Protein AF-A0A2E6H098-F1 (afdb_monomer_lite)

Secondary structure (DSSP, 8-state):
-HHHHHHHHHHHHHHHSSSSHHHHHTHHHHHHHHH--HHHHHHHHHHHHHHHTT-S-TT-----TTHHHHHHHHHHHHHHH---HHHHHHHHHHHHHHHHHHHHHHHHHHHHHHHHHHHHHHHHHHHHHHHHHHH-----HHHHHHHHHHHHHHHHHHHHHHHHHHHHHHHHHHHHHHHHHHHGGG---HHHHHHHH-TTS----S-HHHHHHHHHHHHHHHHHHHH----HHHHHHHHHHHHHHHHHHHHHHHHHHHHHHHHHIIIIIIHHHHHHHHHHHHHHHHH-

Radius of gyration: 25.5 Å; chains: 1; bounding box: 64×42×77 Å

pLDDT: mean 87.77, std 14.07, range [40.25, 98.44]

Sequence (288 aa):
MKLIILFLIIVLGILFHRKFEELVYTSIAFYKSFGHSPKKGRELKLKLRDFFSGMGDSIFLPQYKFFNPLCLELRELQLKHGIGASRVLTSLRKWLAEDIQFEEKTQSILKNSLAQFAILSAFTWIFYLNAKYSLGVQSSWLQFSLLQIAGGISFLFLYRHQKRKYFSSLEELFERGFLFKTLKPVGISVGEVLSRSRADQILETKDKLISKLALELLKLSQRWTSSGAQVDLELDELLGEINFLREERRRKFELKLGGIRFIHMVVFYLLGYLLVTLSLIRQLALSY

Foldseek 3Di:
DVVLVVVVCVLVCVVVPPVVVVVVVCVVVVCVLVLQALVLLVQQLVCLVCCLVVNDDVPDRRDHDVLVVVSVVLSVLCVVQVDDSVVLSVLSNVVSVLVSVLVVLLVVLVVVLVVVLVVLVVVLVVVLVCLCVVVVQPDDPVSLVVLSVSLNVVLSVVSSVLVCVLPVLLVLLLQLLSLLLNCVVSPDDLVVSCVVSVLCPQRDDPDPVSNVLSVQSNVLSVCCVPPVDDCNVVSVVSSVVSSVSSVVSSVVSSVVSVVVSVVSCVRRRVVSSVVSVVSSVVSVVVVD

Structure (mmCIF, N/CA/C/O backbone):
data_AF-A0A2E6H098-F1
#
_entry.id   AF-A0A2E6H098-F1
#
loop_
_atom_site.group_PDB
_atom_site.id
_atom_site.type_symbol
_atom_site.label_atom_id
_atom_site.label_alt_id
_atom_site.label_comp_id
_atom_site.label_asym_id
_atom_site.label_entity_id
_atom_site.label_seq_id
_atom_site.pdbx_PDB_ins_code
_atom_site.Cartn_x
_atom_site.Cartn_y
_atom_site.Cartn_z
_atom_site.occupancy
_atom_site.B_iso_or_equiv
_atom_site.auth_seq_id
_atom_site.auth_comp_id
_atom_site.auth_asym_id
_atom_site.auth_atom_id
_atom_site.pdbx_PDB_model_num
ATOM 1 N N . MET A 1 1 ? 16.901 -12.525 -33.424 1.00 48.06 1 MET A N 1
ATOM 2 C CA . MET A 1 1 ? 15.418 -12.551 -33.379 1.00 48.06 1 MET A CA 1
ATOM 3 C C . MET A 1 1 ? 14.869 -13.743 -32.589 1.00 48.06 1 MET A C 1
ATOM 5 O O . MET A 1 1 ? 14.197 -13.502 -31.598 1.00 48.06 1 MET A O 1
ATOM 9 N N . LYS A 1 2 ? 15.206 -15.003 -32.930 1.00 57.62 2 LYS A N 1
ATOM 10 C CA . LYS A 1 2 ? 14.710 -16.208 -32.219 1.00 57.62 2 LYS A CA 1
ATOM 11 C C . LYS A 1 2 ? 14.981 -16.212 -30.705 1.00 57.62 2 LYS A C 1
ATOM 13 O O . LYS A 1 2 ? 14.093 -16.563 -29.946 1.00 57.62 2 LYS A O 1
ATOM 18 N N . LEU A 1 3 ? 16.153 -15.748 -30.264 1.00 54.53 3 LEU A N 1
ATOM 19 C CA . LEU A 1 3 ? 16.519 -15.714 -28.838 1.00 54.53 3 LEU A CA 1
ATOM 20 C C . LEU A 1 3 ? 15.725 -14.676 -28.026 1.00 54.53 3 LEU A C 1
ATOM 22 O O . LEU A 1 3 ? 15.353 -14.941 -26.892 1.00 54.53 3 LEU A O 1
ATOM 26 N N . ILE A 1 4 ? 15.425 -13.517 -28.623 1.00 51.03 4 ILE A N 1
ATOM 27 C CA . ILE A 1 4 ? 14.608 -12.468 -27.991 1.00 51.03 4 ILE A CA 1
ATOM 28 C C . ILE A 1 4 ? 13.160 -12.929 -27.910 1.00 51.03 4 ILE A C 1
ATOM 30 O O . ILE A 1 4 ? 12.542 -12.762 -26.873 1.00 51.03 4 ILE A O 1
ATOM 34 N N . ILE A 1 5 ? 12.642 -13.550 -28.973 1.00 57.50 5 ILE A N 1
ATOM 35 C CA . ILE A 1 5 ? 11.299 -14.136 -28.981 1.00 57.50 5 ILE A CA 1
ATOM 36 C C . ILE A 1 5 ? 11.208 -15.249 -27.935 1.00 57.50 5 ILE A C 1
ATOM 38 O O . ILE A 1 5 ? 10.260 -15.261 -27.167 1.00 57.50 5 ILE A O 1
ATOM 42 N N . LEU A 1 6 ? 12.212 -16.123 -27.833 1.00 60.75 6 LEU A N 1
ATOM 43 C CA . LEU A 1 6 ? 12.264 -17.166 -26.809 1.00 60.75 6 LEU A CA 1
ATOM 44 C C . LEU A 1 6 ? 12.323 -16.569 -25.395 1.00 60.75 6 LEU A C 1
ATOM 46 O O . LEU A 1 6 ? 11.583 -17.006 -24.526 1.00 60.75 6 LEU A O 1
ATOM 50 N N . PHE A 1 7 ? 13.141 -15.538 -25.169 1.00 64.75 7 PHE A N 1
ATOM 51 C CA . PHE A 1 7 ? 13.198 -14.835 -23.887 1.00 64.75 7 PHE A CA 1
ATOM 52 C C . PHE A 1 7 ? 11.869 -14.148 -23.559 1.00 64.75 7 PHE A C 1
ATOM 54 O O . PHE A 1 7 ? 11.385 -14.266 -22.439 1.00 64.75 7 PHE A O 1
ATOM 61 N N . LEU A 1 8 ? 11.235 -13.498 -24.540 1.00 59.03 8 LEU A N 1
ATOM 62 C CA . LEU A 1 8 ? 9.909 -12.906 -24.386 1.00 59.03 8 LEU A CA 1
ATOM 63 C C . LEU A 1 8 ? 8.872 -13.984 -24.079 1.00 59.03 8 LEU A C 1
ATOM 65 O O . LEU A 1 8 ? 8.056 -13.770 -23.204 1.00 59.03 8 LEU A O 1
ATOM 69 N N . ILE A 1 9 ? 8.921 -15.142 -24.740 1.00 67.94 9 ILE A N 1
ATOM 70 C CA . ILE A 1 9 ? 8.025 -16.282 -24.502 1.00 67.94 9 ILE A CA 1
ATOM 71 C C . ILE A 1 9 ? 8.280 -16.909 -23.132 1.00 67.94 9 ILE A C 1
ATOM 73 O O . ILE A 1 9 ? 7.332 -17.348 -22.502 1.00 67.94 9 ILE A O 1
ATOM 77 N N . ILE A 1 10 ? 9.516 -16.932 -22.633 1.00 67.56 10 ILE A N 1
ATOM 78 C CA . ILE A 1 10 ? 9.829 -17.422 -21.284 1.00 67.56 10 ILE A CA 1
ATOM 79 C C . ILE A 1 10 ? 9.340 -16.418 -20.238 1.00 67.56 10 ILE A C 1
ATOM 81 O O . ILE A 1 10 ? 8.677 -16.807 -19.284 1.00 67.56 10 ILE A O 1
ATOM 85 N N . VAL A 1 11 ? 9.601 -15.122 -20.425 1.00 63.16 11 VAL A N 1
ATOM 86 C CA . VAL A 1 11 ? 9.130 -14.061 -19.522 1.00 63.16 11 VAL A CA 1
ATOM 87 C C . VAL A 1 11 ? 7.606 -13.980 -19.538 1.00 63.16 11 VAL A C 1
ATOM 89 O O . VAL A 1 11 ? 6.988 -13.956 -18.478 1.00 63.16 11 VAL A O 1
ATOM 92 N N . LEU A 1 12 ? 6.988 -14.006 -20.720 1.00 58.91 12 LEU A N 1
ATOM 93 C CA . LEU A 1 12 ? 5.541 -14.085 -20.885 1.00 58.91 12 LEU A CA 1
ATOM 94 C C . LEU A 1 12 ? 5.025 -15.405 -20.321 1.00 58.91 12 LEU A C 1
ATOM 96 O O . LEU A 1 12 ? 4.102 -15.374 -19.539 1.00 58.91 12 LEU A O 1
ATOM 100 N N . GLY A 1 13 ? 5.641 -16.548 -20.590 1.00 66.00 13 GLY A N 1
ATOM 101 C CA . GLY A 1 13 ? 5.238 -17.847 -20.044 1.00 66.00 13 GLY A CA 1
ATOM 102 C C . GLY A 1 13 ? 5.257 -17.874 -18.515 1.00 66.00 13 GLY A C 1
ATOM 103 O O . GLY A 1 13 ? 4.307 -18.344 -17.900 1.00 66.00 13 GLY A O 1
ATOM 104 N N . ILE A 1 14 ? 6.273 -17.277 -17.886 1.00 62.69 14 ILE A N 1
ATOM 105 C CA . ILE A 1 14 ? 6.360 -17.104 -16.428 1.00 62.69 14 ILE A CA 1
ATOM 106 C C . ILE A 1 14 ? 5.290 -16.122 -15.917 1.00 62.69 14 ILE A C 1
ATOM 108 O O . ILE A 1 14 ? 4.726 -16.337 -14.844 1.00 62.69 14 ILE A O 1
ATOM 112 N N . LEU A 1 15 ? 4.979 -15.066 -16.676 1.00 52.69 15 LEU A N 1
ATOM 113 C CA . LEU A 1 15 ? 3.914 -14.106 -16.354 1.00 52.69 15 LEU A CA 1
ATOM 114 C C . LEU A 1 15 ? 2.498 -14.672 -16.591 1.00 52.69 15 LEU A C 1
ATOM 116 O O . LEU A 1 15 ? 1.574 -14.288 -15.878 1.00 52.69 15 LEU A O 1
ATOM 120 N N . PHE A 1 16 ? 2.332 -15.585 -17.552 1.00 58.34 16 PHE A N 1
ATOM 121 C CA . PHE A 1 16 ? 1.065 -16.145 -18.035 1.00 58.34 16 PHE A CA 1
ATOM 122 C C . PHE A 1 16 ? 0.748 -17.537 -17.462 1.00 58.34 16 PHE A C 1
ATOM 124 O O . PHE A 1 16 ? -0.366 -18.029 -17.633 1.00 58.34 16 PHE A O 1
ATOM 131 N N . HIS A 1 17 ? 1.665 -18.178 -16.730 1.00 64.12 17 HIS A N 1
ATOM 132 C CA . HIS A 1 17 ? 1.420 -19.477 -16.102 1.00 64.12 17 HIS A CA 1
ATOM 133 C C . HIS A 1 17 ? 0.317 -19.381 -15.033 1.00 64.12 17 HIS A C 1
ATOM 135 O O . HIS A 1 17 ? 0.584 -18.942 -13.917 1.00 64.12 17 HIS A O 1
ATOM 141 N N . ARG A 1 18 ? -0.899 -19.851 -15.373 1.00 50.72 18 ARG A N 1
ATOM 142 C CA . ARG A 1 18 ? -2.103 -20.204 -14.563 1.00 50.72 18 ARG A CA 1
ATOM 143 C C . ARG A 1 18 ? -2.640 -19.176 -13.539 1.00 50.72 18 ARG A C 1
ATOM 145 O O . ARG A 1 18 ? -3.810 -19.221 -13.200 1.00 50.72 18 ARG A O 1
ATOM 152 N N . LYS A 1 19 ? -1.838 -18.208 -13.093 1.00 55.94 19 LYS A N 1
ATOM 153 C CA . LYS A 1 19 ? -2.202 -17.084 -12.217 1.00 55.94 19 LYS A CA 1
ATOM 154 C C . LYS A 1 19 ? -2.658 -15.845 -12.984 1.00 55.94 19 LYS A C 1
ATOM 156 O O . LYS A 1 19 ? -3.146 -14.910 -12.361 1.00 55.94 19 LYS A O 1
ATOM 161 N N . PHE A 1 20 ? -2.478 -15.808 -14.306 1.00 50.94 20 PHE A N 1
ATOM 162 C CA . PHE A 1 20 ? -2.843 -14.652 -15.127 1.00 50.94 20 PHE A CA 1
ATOM 163 C C . PHE A 1 20 ? -4.347 -14.595 -15.438 1.00 50.94 20 PHE A C 1
ATOM 165 O O . PHE A 1 20 ? -4.910 -13.507 -15.496 1.00 50.94 20 PHE A O 1
ATOM 172 N N . GLU A 1 21 ? -5.030 -15.740 -15.540 1.00 49.81 21 GLU A N 1
ATOM 173 C CA . GLU A 1 21 ? -6.491 -15.796 -15.733 1.00 49.81 21 GLU A CA 1
ATOM 174 C C . GLU A 1 21 ? -7.263 -15.297 -14.498 1.00 49.81 21 GLU A C 1
ATOM 176 O O . GLU A 1 21 ? -8.173 -14.480 -14.634 1.00 49.81 21 GLU A O 1
ATOM 181 N N . GLU A 1 22 ? -6.816 -15.636 -13.279 1.00 56.72 22 GLU A N 1
ATOM 182 C CA . GLU A 1 22 ? -7.289 -14.978 -12.044 1.00 56.72 22 GLU A CA 1
ATOM 183 C C . GLU A 1 22 ? -6.979 -13.465 -12.037 1.00 56.72 22 GLU A C 1
ATOM 185 O O . GLU A 1 22 ? -7.656 -12.673 -11.369 1.00 56.72 22 GLU A O 1
ATOM 190 N N . LEU A 1 23 ? -5.965 -13.042 -12.802 1.00 46.03 23 LEU A N 1
ATOM 191 C CA . LEU A 1 23 ? -5.475 -11.668 -12.858 1.00 46.03 23 LEU A CA 1
ATOM 192 C C . LEU A 1 23 ? -6.282 -10.749 -13.783 1.00 46.03 23 LEU A C 1
ATOM 194 O O . LEU A 1 23 ? -6.478 -9.571 -13.477 1.00 46.03 23 LEU A O 1
ATOM 198 N N . VAL A 1 24 ? -6.771 -11.286 -14.903 1.00 46.19 24 VAL A N 1
ATOM 199 C CA . VAL A 1 24 ? -7.643 -10.564 -15.843 1.00 46.19 24 VAL A CA 1
ATOM 200 C C . VAL A 1 24 ? -9.012 -10.308 -15.206 1.00 46.19 24 VAL A C 1
ATOM 202 O O . VAL A 1 24 ? -9.528 -9.196 -15.318 1.00 46.19 24 VAL A O 1
ATOM 205 N N . TYR A 1 25 ? -9.541 -11.246 -14.412 1.00 49.53 25 TYR A N 1
ATOM 206 C CA . TYR A 1 25 ? -10.729 -11.005 -13.576 1.00 49.53 25 TYR A CA 1
ATOM 207 C C . TYR A 1 25 ? -10.467 -9.985 -12.448 1.00 49.53 25 TYR A C 1
ATOM 209 O O . TYR A 1 25 ? -11.359 -9.237 -12.047 1.00 49.53 25 TYR A O 1
ATOM 217 N N . THR A 1 26 ? -9.215 -9.852 -11.989 1.00 50.22 26 THR A N 1
ATOM 218 C CA . THR A 1 26 ? -8.789 -8.761 -11.096 1.00 50.22 26 THR A CA 1
ATOM 219 C C . THR A 1 26 ? -8.417 -7.467 -11.827 1.00 50.22 26 THR A C 1
ATOM 221 O O . THR A 1 26 ? -7.957 -6.543 -11.171 1.00 50.22 26 THR A O 1
ATOM 224 N N . SER A 1 27 ? -8.675 -7.288 -13.126 1.00 40.25 27 SER A N 1
ATOM 225 C CA . SER A 1 27 ? -8.493 -5.988 -13.808 1.00 40.25 27 SER A CA 1
ATOM 226 C C . SER A 1 27 ? -9.449 -4.884 -13.290 1.00 40.25 27 SER A C 1
ATOM 228 O O . SER A 1 27 ? -9.102 -3.703 -13.231 1.00 40.25 27 SER A O 1
ATOM 230 N N . ILE A 1 28 ? -10.614 -5.254 -12.753 1.00 43.59 28 ILE A N 1
ATOM 231 C CA . ILE A 1 28 ? -11.474 -4.330 -11.986 1.00 43.59 28 ILE A CA 1
ATOM 232 C C . ILE A 1 28 ? -10.824 -4.003 -10.623 1.00 43.59 28 ILE A C 1
ATOM 234 O O . ILE A 1 28 ? -10.844 -2.861 -10.152 1.00 43.59 28 ILE A O 1
ATOM 238 N N . ALA A 1 29 ? -10.138 -4.977 -10.015 1.00 44.50 29 ALA A N 1
ATOM 239 C CA . ALA A 1 29 ? -9.302 -4.760 -8.834 1.00 44.50 29 ALA A CA 1
ATOM 240 C C . ALA A 1 29 ? -7.981 -4.018 -9.151 1.00 44.50 29 ALA A C 1
ATOM 242 O O . ALA A 1 29 ? -7.430 -3.363 -8.272 1.0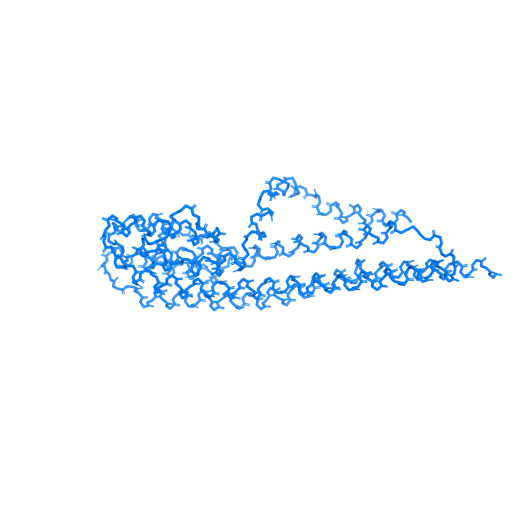0 44.50 29 ALA A O 1
ATOM 243 N N . PHE A 1 30 ? -7.493 -4.052 -10.395 1.00 42.03 30 PHE A N 1
ATOM 244 C CA . PHE A 1 30 ? -6.302 -3.359 -10.900 1.00 42.03 30 PHE A CA 1
ATOM 245 C C . PHE A 1 30 ? -6.519 -1.847 -10.864 1.00 42.03 30 PHE A C 1
ATOM 247 O O . PHE A 1 30 ? -5.618 -1.120 -10.429 1.00 42.03 30 PHE A O 1
ATOM 254 N N . TYR A 1 31 ? -7.728 -1.396 -11.227 1.00 46.75 31 TYR A N 1
ATOM 255 C CA . TYR A 1 31 ? -8.177 -0.013 -11.058 1.00 46.75 31 TYR A CA 1
ATOM 256 C C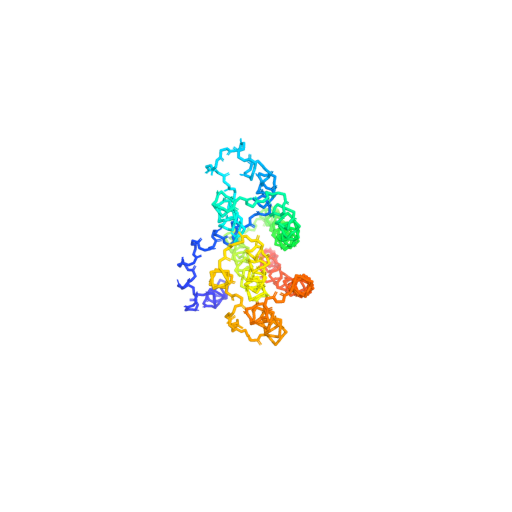 . TYR A 1 31 ? -8.455 0.33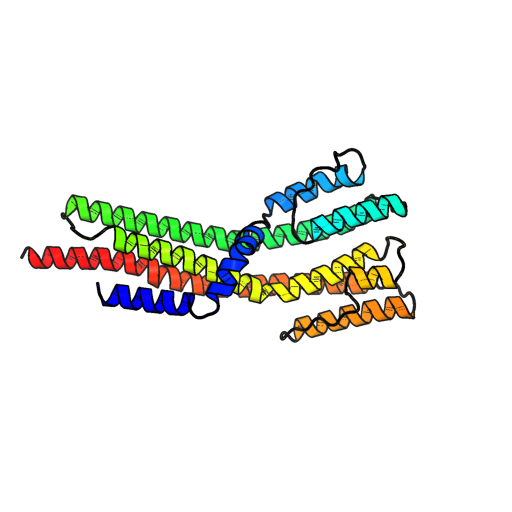9 -9.591 1.00 46.75 31 TYR A C 1
ATOM 258 O O . TYR A 1 31 ? -8.017 1.398 -9.147 1.00 46.75 31 TYR A O 1
ATOM 266 N N . LYS A 1 32 ? -9.082 -0.540 -8.789 1.00 48.84 32 LYS A N 1
ATOM 267 C CA . LYS A 1 32 ? -9.261 -0.297 -7.336 1.00 48.84 32 LYS A CA 1
ATOM 268 C C . LYS A 1 32 ? -7.929 -0.201 -6.572 1.00 48.84 32 LYS A C 1
ATOM 270 O O . LYS A 1 32 ? -7.784 0.671 -5.723 1.00 48.84 32 LYS A O 1
ATOM 275 N N . SER A 1 33 ? -6.931 -1.011 -6.932 1.00 46.41 33 SER A N 1
ATOM 276 C CA . SER A 1 33 ? -5.575 -1.029 -6.354 1.00 46.41 33 SER A CA 1
ATOM 277 C C . SER A 1 33 ? -4.789 0.258 -6.623 1.00 46.41 33 SER A C 1
ATOM 279 O O . SER A 1 33 ? -4.006 0.675 -5.770 1.00 46.41 33 SER A O 1
ATOM 281 N N . PHE A 1 34 ? -4.993 0.889 -7.784 1.00 50.34 34 PHE A N 1
ATOM 282 C CA . PHE A 1 34 ? -4.480 2.236 -8.078 1.00 50.34 34 PHE A CA 1
ATOM 283 C C . PHE A 1 34 ? -5.435 3.345 -7.605 1.00 50.34 34 PHE A C 1
ATOM 285 O O . PHE A 1 34 ? -5.055 4.511 -7.526 1.00 50.34 34 PHE A O 1
ATOM 292 N N . GLY A 1 35 ? -6.672 2.983 -7.261 1.00 51.53 35 GLY A N 1
ATOM 293 C CA . GLY A 1 35 ? -7.753 3.886 -6.884 1.00 51.53 35 GLY A CA 1
ATOM 294 C C . GLY A 1 35 ? -7.625 4.485 -5.485 1.00 51.53 35 GLY A C 1
ATOM 295 O O . GLY A 1 35 ? -8.286 5.490 -5.208 1.00 51.53 35 GLY A O 1
ATOM 296 N N . HIS A 1 36 ? -6.761 3.935 -4.625 1.00 67.94 36 HIS A N 1
ATOM 297 C CA . HIS A 1 36 ? -6.397 4.539 -3.341 1.00 67.94 36 HIS A CA 1
ATOM 298 C C . HIS A 1 36 ? -5.380 5.658 -3.561 1.00 67.94 36 HIS A C 1
ATOM 300 O O . HIS A 1 36 ? -4.192 5.529 -3.284 1.00 67.94 36 HIS A O 1
ATOM 306 N N . SER A 1 37 ? -5.857 6.764 -4.124 1.00 83.69 37 SER A N 1
ATOM 307 C CA . SER A 1 37 ? -5.056 7.969 -4.280 1.00 83.69 37 SER A CA 1
ATOM 308 C C . SER A 1 37 ? -5.005 8.727 -2.950 1.00 83.69 37 SER A C 1
ATOM 310 O O . SER A 1 37 ? -6.069 9.054 -2.417 1.00 83.69 37 SER A O 1
ATOM 312 N N . PRO A 1 38 ? -3.816 9.093 -2.439 1.00 88.94 38 PRO A N 1
ATOM 313 C CA . PRO A 1 38 ? -3.667 10.017 -1.322 1.00 88.94 38 PRO A CA 1
ATOM 314 C C . PRO A 1 38 ? -4.441 11.316 -1.525 1.00 88.94 38 PRO A C 1
ATOM 316 O O . PRO A 1 38 ? -4.931 11.894 -0.562 1.00 88.94 38 PRO A O 1
ATOM 319 N N . LYS A 1 39 ? -4.635 11.736 -2.785 1.00 90.25 39 LYS A N 1
ATOM 320 C CA . LYS A 1 39 ? -5.491 12.874 -3.130 1.00 90.25 39 LYS A CA 1
ATOM 321 C C . LYS A 1 39 ? -6.920 12.679 -2.611 1.00 90.25 39 LYS A C 1
ATOM 323 O O . LYS A 1 39 ? -7.424 13.558 -1.925 1.00 90.25 39 LYS A O 1
ATOM 328 N N . LYS A 1 40 ? -7.527 11.506 -2.839 1.00 91.06 40 LYS A N 1
ATOM 329 C CA . LYS A 1 40 ? -8.866 11.174 -2.319 1.00 91.06 40 LYS A CA 1
ATOM 330 C C . LYS A 1 40 ? -8.888 11.122 -0.792 1.00 91.06 40 LYS A C 1
ATOM 332 O O . LYS A 1 40 ? -9.862 11.551 -0.192 1.00 91.06 40 LYS A O 1
ATOM 337 N N . GLY A 1 41 ? -7.815 10.642 -0.159 1.00 92.62 41 GLY A N 1
ATOM 338 C CA . GLY A 1 41 ? -7.682 10.666 1.302 1.00 92.62 41 GLY A CA 1
ATOM 339 C C . GLY A 1 41 ? -7.633 12.092 1.863 1.00 92.62 41 GLY A C 1
ATOM 340 O O . GLY A 1 41 ? -8.327 12.402 2.829 1.00 92.62 41 GLY A O 1
ATOM 341 N N . ARG A 1 42 ? -6.872 12.995 1.228 1.00 93.44 42 ARG A N 1
ATOM 342 C CA . ARG A 1 42 ? -6.828 14.424 1.586 1.00 93.44 42 ARG A CA 1
ATOM 343 C C . ARG A 1 42 ? -8.189 15.095 1.389 1.00 93.44 42 ARG A C 1
ATOM 345 O O . ARG A 1 42 ? -8.645 15.798 2.285 1.00 93.44 42 ARG A O 1
ATOM 352 N N . GLU A 1 43 ? -8.848 14.843 0.258 1.00 92.94 43 GLU A N 1
ATOM 353 C CA . GLU A 1 43 ? -10.204 15.335 -0.017 1.00 92.94 43 GLU A CA 1
ATOM 354 C C . GLU A 1 43 ? -11.207 14.826 1.027 1.00 92.94 43 GLU A C 1
ATOM 356 O O . GLU A 1 43 ? -11.991 15.615 1.552 1.00 92.94 43 GLU A O 1
ATOM 361 N N . LEU A 1 44 ? -11.143 13.535 1.382 1.00 92.75 44 LEU A N 1
ATOM 362 C CA . LEU A 1 44 ? -11.958 12.952 2.446 1.00 92.75 44 LEU A CA 1
ATOM 363 C C . LEU A 1 44 ? -11.711 13.695 3.761 1.00 92.75 44 LEU A C 1
ATOM 365 O O . LEU A 1 44 ? -12.656 14.212 4.348 1.00 92.75 44 LEU A O 1
ATOM 369 N N . LYS A 1 45 ? -10.445 13.831 4.179 1.00 93.56 45 LYS A N 1
ATOM 370 C CA . LYS A 1 45 ? -10.051 14.516 5.421 1.00 93.56 45 LYS A CA 1
ATOM 371 C C . LYS A 1 45 ? -10.601 15.945 5.510 1.00 93.56 45 LYS A C 1
ATOM 373 O O . LYS A 1 45 ? -11.032 16.346 6.592 1.00 93.56 45 LYS A O 1
ATOM 378 N N . LEU A 1 46 ? -10.584 16.696 4.406 1.00 92.00 46 LEU A N 1
ATOM 379 C CA . LEU A 1 46 ? -11.134 18.055 4.336 1.00 92.00 46 LEU A CA 1
ATOM 380 C C . LEU A 1 46 ? -12.658 18.051 4.500 1.00 92.00 46 LEU A C 1
ATOM 382 O O . LEU A 1 46 ? -13.184 18.793 5.327 1.00 92.00 46 LEU A O 1
ATOM 386 N N . LYS A 1 47 ? -13.349 17.158 3.784 1.00 92.19 47 LYS A N 1
ATOM 387 C CA . LYS A 1 47 ? -14.814 17.049 3.815 1.00 92.19 47 LYS A CA 1
ATOM 388 C C . LYS A 1 47 ? -15.374 16.432 5.098 1.00 92.19 47 LYS A C 1
ATOM 390 O O . LYS A 1 47 ? -16.560 16.596 5.363 1.00 92.19 47 LYS A O 1
ATOM 395 N N . LEU A 1 48 ? -14.558 15.756 5.919 1.00 91.75 48 LEU A N 1
ATOM 396 C CA . LEU A 1 48 ? -15.024 15.120 7.161 1.00 91.75 48 LEU A CA 1
ATOM 397 C C . LEU A 1 48 ? -15.761 16.099 8.081 1.00 91.75 48 LEU A C 1
ATOM 399 O O . LEU A 1 48 ? -16.784 15.736 8.649 1.00 91.75 48 LEU A O 1
ATOM 403 N N . ARG A 1 49 ? -15.265 17.336 8.239 1.00 89.50 49 ARG A N 1
ATOM 404 C CA . ARG A 1 49 ? -15.914 18.308 9.137 1.00 89.50 49 ARG A CA 1
ATOM 405 C C . ARG A 1 49 ? -17.346 18.588 8.696 1.00 89.50 49 ARG A C 1
ATOM 407 O O . ARG A 1 49 ? -18.256 18.488 9.508 1.00 89.50 49 ARG A O 1
ATOM 414 N N . ASP A 1 50 ? -17.500 18.915 7.421 1.00 89.69 50 ASP A N 1
ATOM 415 C CA . ASP A 1 50 ? -18.763 19.365 6.844 1.00 89.69 50 ASP A CA 1
ATOM 416 C C . ASP A 1 50 ? -19.749 18.191 6.718 1.00 89.69 50 ASP A C 1
ATOM 418 O O . ASP A 1 50 ? -20.958 18.346 6.881 1.00 89.69 50 ASP A O 1
ATOM 422 N N . PHE A 1 51 ? -19.218 16.981 6.511 1.00 90.62 51 PHE A N 1
ATOM 423 C CA . PHE A 1 51 ? -19.989 15.742 6.493 1.00 90.62 51 PHE A CA 1
ATOM 424 C C . PHE A 1 51 ? -20.611 15.408 7.859 1.00 90.62 51 PHE A C 1
ATOM 426 O O . PHE A 1 51 ? -21.780 15.031 7.914 1.00 90.62 51 PHE A O 1
ATOM 433 N N . PHE A 1 52 ? -19.857 15.563 8.953 1.00 88.81 52 PHE A N 1
ATOM 434 C CA . PHE A 1 52 ? -20.330 15.279 10.316 1.00 88.81 52 PHE A CA 1
ATOM 435 C C . PHE A 1 52 ? -21.105 16.448 10.961 1.00 88.81 52 PHE A C 1
ATOM 437 O O . PHE A 1 52 ? -21.813 16.231 11.944 1.00 88.81 52 PHE A O 1
ATOM 444 N N . SER A 1 53 ? -21.000 17.673 10.429 1.00 86.00 53 SER A N 1
ATOM 445 C CA . SER A 1 53 ? -21.766 18.841 10.900 1.00 86.00 53 SER A CA 1
ATOM 446 C C . SER A 1 53 ? -23.159 18.966 10.274 1.00 86.00 53 SER A C 1
ATOM 448 O O . SER A 1 53 ? -23.914 19.853 10.659 1.00 86.00 53 SER A O 1
ATOM 450 N N . GLY A 1 54 ? -23.498 18.119 9.297 1.00 78.00 54 GLY A N 1
ATOM 451 C CA . GLY A 1 54 ? -24.782 18.178 8.592 1.00 78.00 54 GLY A CA 1
ATOM 452 C C . GLY A 1 54 ? -24.918 19.339 7.599 1.00 78.00 54 GLY A C 1
ATOM 453 O O . GLY A 1 54 ? -25.965 19.458 6.977 1.00 78.00 54 GLY A O 1
ATOM 454 N N . MET A 1 55 ? -23.876 20.161 7.412 1.00 68.12 55 MET A N 1
ATOM 455 C CA . MET A 1 55 ? -23.883 21.288 6.463 1.00 68.12 55 MET A CA 1
ATOM 456 C C . MET A 1 55 ? -23.508 20.894 5.025 1.00 68.12 55 MET A C 1
ATOM 458 O O . MET A 1 55 ? -23.644 21.708 4.118 1.00 68.12 55 MET A O 1
ATOM 462 N N . GLY A 1 56 ? -22.995 19.681 4.805 1.00 61.59 56 GLY A N 1
ATOM 463 C CA . GLY A 1 56 ? -22.600 19.207 3.479 1.00 61.59 56 GLY A CA 1
ATOM 464 C C . GLY A 1 56 ? -23.643 18.309 2.816 1.00 61.59 56 GLY A C 1
ATOM 465 O O . GLY A 1 56 ? -24.212 17.433 3.478 1.00 61.59 56 GLY A O 1
ATOM 466 N N . ASP A 1 57 ? -23.793 18.451 1.494 1.00 60.34 57 ASP A N 1
ATOM 467 C CA . ASP A 1 57 ? -24.461 17.462 0.644 1.00 60.34 57 ASP A CA 1
ATOM 468 C C . ASP A 1 57 ? -23.869 16.078 0.934 1.00 60.34 57 ASP A C 1
ATOM 470 O O . ASP A 1 57 ? -22.706 15.780 0.639 1.00 60.34 57 ASP A O 1
ATOM 474 N N . SER A 1 58 ? -24.683 15.206 1.525 1.00 59.84 58 SER A N 1
ATOM 475 C CA . SER A 1 58 ? -24.356 13.815 1.866 1.00 59.84 58 SER A CA 1
ATOM 476 C C . SER A 1 58 ? -24.001 12.954 0.647 1.00 59.84 58 SER A C 1
ATOM 478 O O . SER A 1 58 ? -23.622 11.795 0.802 1.00 59.84 58 SER A O 1
ATOM 480 N N . ILE A 1 59 ? -24.102 13.513 -0.560 1.00 61.12 59 ILE A N 1
ATOM 481 C CA . ILE A 1 59 ? -24.173 12.772 -1.814 1.00 61.12 59 ILE A CA 1
ATOM 482 C C . ILE A 1 59 ? -22.780 12.384 -2.347 1.00 61.12 59 ILE A C 1
ATOM 484 O O . ILE A 1 59 ? -22.681 11.423 -3.104 1.00 61.12 59 ILE A O 1
ATOM 488 N N . PHE A 1 60 ? -21.676 13.039 -1.938 1.00 77.31 60 PHE A N 1
ATOM 489 C CA . PHE A 1 60 ? -20.354 12.738 -2.528 1.00 77.31 60 PHE A CA 1
ATOM 490 C C . PHE A 1 60 ? -19.155 12.782 -1.558 1.00 77.31 60 PHE A C 1
ATOM 492 O O . PHE A 1 60 ? -18.337 13.717 -1.559 1.00 77.31 60 PHE A O 1
ATOM 499 N N . LEU A 1 61 ? -18.997 11.715 -0.764 1.00 85.12 61 LEU A N 1
ATOM 500 C CA . LEU A 1 61 ? -17.742 11.425 -0.062 1.00 85.12 61 LEU A CA 1
ATOM 501 C C . LEU A 1 61 ? -16.706 10.786 -1.013 1.00 85.12 61 LEU A C 1
ATOM 503 O O . LEU A 1 61 ? -17.021 9.831 -1.728 1.00 85.12 61 LEU A O 1
ATOM 507 N N . PRO A 1 62 ? -15.449 11.270 -1.026 1.00 87.69 62 PRO A N 1
ATOM 508 C CA . PRO A 1 62 ? -14.372 10.637 -1.777 1.00 87.69 62 PRO A CA 1
ATOM 509 C C . PRO A 1 62 ? -14.113 9.206 -1.289 1.00 87.69 62 PRO A C 1
ATOM 511 O O . PRO A 1 62 ? -13.853 8.969 -0.110 1.00 87.69 62 PRO A O 1
ATOM 514 N N . GLN A 1 63 ? -14.116 8.242 -2.211 1.00 88.94 63 GLN A N 1
ATOM 515 C CA . GLN A 1 63 ? -13.854 6.840 -1.878 1.00 88.94 63 GLN A CA 1
ATOM 516 C C . GLN A 1 63 ? -12.369 6.606 -1.557 1.00 88.94 63 GLN A C 1
ATOM 518 O O . GLN A 1 63 ? -11.527 6.550 -2.462 1.00 88.94 63 GLN A O 1
ATOM 523 N N . TYR A 1 64 ? -12.052 6.427 -0.272 1.00 91.50 64 TYR A N 1
ATOM 524 C CA . TYR A 1 64 ? -10.710 6.113 0.223 1.00 91.50 64 TYR A CA 1
ATOM 525 C C . TYR A 1 64 ? -10.732 4.908 1.180 1.00 91.50 64 TYR A C 1
ATOM 527 O O . TYR A 1 64 ? -11.234 5.015 2.297 1.00 91.50 64 TYR A O 1
ATOM 535 N N . LYS A 1 65 ? -10.171 3.770 0.731 1.00 90.94 65 LYS A N 1
ATOM 536 C CA . LYS A 1 65 ? -10.052 2.493 1.472 1.00 90.94 65 LYS A CA 1
ATOM 537 C C . LYS A 1 65 ? -11.335 2.127 2.254 1.00 90.94 65 LYS A C 1
ATOM 539 O O . LYS A 1 65 ? -12.437 2.401 1.780 1.00 90.94 65 LYS A O 1
ATOM 544 N N . PHE A 1 66 ? -11.190 1.512 3.430 1.00 92.00 66 PHE A N 1
ATOM 545 C CA . PHE A 1 66 ? -12.275 1.214 4.366 1.00 92.00 66 PHE A CA 1
ATOM 546 C C . PHE A 1 66 ? -12.782 2.465 5.114 1.00 92.00 66 PHE A C 1
ATOM 548 O O . PHE A 1 66 ? -13.848 2.430 5.721 1.00 92.00 66 PHE A O 1
ATOM 555 N N . PHE A 1 67 ? -12.073 3.601 5.051 1.00 92.38 67 PHE A N 1
ATOM 556 C CA . PHE A 1 67 ? -12.509 4.827 5.729 1.00 92.38 67 PHE A CA 1
ATOM 557 C C . PHE A 1 67 ? -13.839 5.348 5.183 1.00 92.38 67 PHE A C 1
ATOM 559 O O . PHE A 1 67 ? -14.634 5.871 5.952 1.00 92.38 67 PHE A O 1
ATOM 566 N N . ASN A 1 68 ? -14.104 5.204 3.882 1.00 91.38 68 ASN A N 1
ATOM 567 C CA . ASN A 1 68 ? -15.371 5.651 3.300 1.00 91.38 68 ASN A CA 1
ATOM 568 C C . ASN A 1 68 ? -16.605 4.926 3.880 1.00 91.38 68 ASN A C 1
ATOM 570 O O . ASN A 1 68 ? -17.472 5.620 4.412 1.00 91.38 68 ASN A O 1
ATOM 574 N N . PRO A 1 69 ? -16.713 3.580 3.818 1.00 90.44 69 PRO A N 1
ATOM 575 C CA . PRO A 1 69 ? -17.843 2.884 4.436 1.00 90.44 69 PRO A CA 1
ATOM 576 C C . PRO A 1 69 ? -17.929 3.149 5.945 1.00 90.44 69 PRO A C 1
ATOM 578 O O . PRO A 1 69 ? -19.022 3.401 6.439 1.00 90.44 69 PRO A O 1
ATOM 581 N N . LEU A 1 70 ? -16.792 3.237 6.643 1.00 91.69 70 LEU A N 1
ATOM 582 C CA . LEU A 1 70 ? -16.763 3.587 8.063 1.00 91.69 70 LEU A CA 1
ATOM 583 C C . LEU A 1 70 ? -17.318 4.992 8.354 1.00 91.69 70 LEU A C 1
ATOM 585 O O . LEU A 1 70 ? -18.026 5.184 9.335 1.00 91.69 70 LEU A O 1
ATOM 589 N N . CYS A 1 71 ? -17.014 5.998 7.528 1.00 92.25 71 CYS A N 1
ATOM 590 C CA . CYS A 1 71 ? -17.553 7.349 7.719 1.00 92.25 71 CYS A CA 1
ATOM 591 C C . CYS A 1 71 ? -19.076 7.370 7.572 1.00 92.25 71 CYS A C 1
ATOM 593 O O . CYS A 1 71 ? -19.756 8.019 8.364 1.00 92.25 71 CYS A O 1
ATOM 595 N N . LEU A 1 72 ? -19.598 6.669 6.561 1.00 91.81 72 LEU A N 1
ATOM 596 C CA . LEU A 1 72 ? -21.037 6.547 6.329 1.00 91.81 72 LEU A CA 1
ATOM 597 C C . LEU A 1 72 ? -21.722 5.871 7.521 1.00 91.81 72 LEU A C 1
ATOM 599 O O . LEU A 1 72 ? -22.689 6.409 8.056 1.00 91.81 72 LEU A O 1
ATOM 603 N N . GLU A 1 73 ? -21.160 4.756 7.978 1.00 91.31 73 GLU A N 1
ATOM 604 C CA . GLU A 1 73 ? -21.635 4.005 9.138 1.00 91.31 73 GLU A CA 1
ATOM 605 C C . GLU A 1 73 ? -21.608 4.845 10.422 1.00 91.31 73 GLU A C 1
ATOM 607 O O . GLU A 1 73 ? -22.598 4.927 11.144 1.00 91.31 73 GLU A O 1
ATOM 612 N N . LEU A 1 74 ? -20.505 5.545 10.685 1.00 91.94 74 LEU A N 1
ATOM 613 C CA . LEU A 1 74 ? -20.386 6.424 11.844 1.00 91.94 74 LEU A CA 1
ATOM 614 C C . LEU A 1 74 ? -21.397 7.561 11.835 1.00 91.94 74 LEU A C 1
ATOM 616 O O . LEU A 1 74 ? -21.895 7.924 12.896 1.00 91.94 74 LEU A O 1
ATOM 620 N N . ARG A 1 75 ? -21.698 8.138 10.668 1.00 91.25 75 ARG A N 1
ATOM 621 C CA . ARG A 1 75 ? -22.727 9.177 10.552 1.00 91.25 75 ARG A CA 1
ATOM 622 C C . ARG A 1 75 ? -24.113 8.608 10.813 1.00 91.25 75 ARG A C 1
ATOM 624 O O . ARG A 1 75 ? -24.898 9.241 11.509 1.00 91.25 75 ARG A O 1
ATOM 631 N N . GLU A 1 76 ? -24.416 7.427 10.288 1.00 91.56 76 GLU A N 1
ATOM 632 C CA . GLU A 1 76 ? -25.683 6.755 10.573 1.00 91.56 76 GLU A CA 1
ATOM 633 C C . GLU A 1 76 ? -25.848 6.515 12.080 1.00 91.56 76 GLU A C 1
ATOM 635 O O . GLU A 1 76 ? -26.878 6.860 12.659 1.00 91.56 76 GLU A O 1
ATOM 640 N N . LEU A 1 77 ? -24.806 6.003 12.735 1.00 90.62 77 LEU A N 1
ATOM 641 C CA . LEU A 1 77 ? -24.824 5.754 14.172 1.00 90.62 77 LEU A CA 1
ATOM 642 C C . LEU A 1 77 ? -24.853 7.053 14.987 1.00 90.62 77 LEU A C 1
ATOM 644 O O . LEU A 1 77 ? -25.538 7.124 16.002 1.00 90.62 77 LEU A O 1
ATOM 648 N N . GLN A 1 78 ? -24.182 8.109 14.527 1.00 90.75 78 GLN A N 1
ATOM 649 C CA . GLN A 1 78 ? -24.268 9.440 15.125 1.00 90.75 78 GLN A CA 1
ATOM 650 C C . GLN A 1 78 ? -25.708 9.965 15.117 1.00 90.75 78 GLN A C 1
ATOM 652 O O . GLN A 1 78 ? -26.175 10.459 16.141 1.00 90.75 78 GLN A O 1
ATOM 657 N N . LEU A 1 79 ? -26.408 9.842 13.985 1.00 89.94 79 LEU A N 1
ATOM 658 C CA . LEU A 1 79 ? -27.798 10.279 13.843 1.00 89.94 79 LEU A CA 1
ATOM 659 C C . LEU A 1 79 ? -28.753 9.443 14.704 1.00 89.94 79 LEU A C 1
ATOM 661 O O . LEU A 1 79 ? -29.697 9.993 15.262 1.00 89.94 79 LEU A O 1
ATOM 665 N N . LYS A 1 80 ? -28.499 8.135 14.841 1.00 91.81 80 LYS A N 1
ATOM 666 C CA . LYS A 1 80 ? -29.332 7.225 15.645 1.00 91.81 80 LYS A CA 1
ATOM 667 C C . LYS A 1 80 ? -29.097 7.340 17.154 1.00 91.81 80 LYS A C 1
ATOM 669 O O . LYS A 1 80 ? -30.050 7.232 17.916 1.00 91.81 80 LYS A O 1
ATOM 674 N N . HIS A 1 81 ? -27.852 7.546 17.586 1.00 90.44 81 HIS A N 1
ATOM 675 C CA . HIS A 1 81 ? -27.451 7.457 18.999 1.00 90.44 81 HIS A CA 1
ATOM 676 C C . HIS A 1 81 ? -27.011 8.794 19.617 1.00 90.44 81 HIS A C 1
ATOM 678 O O . HIS A 1 81 ? -26.657 8.836 20.792 1.00 90.44 81 HIS A O 1
ATOM 684 N N . GLY A 1 82 ? -27.014 9.895 18.858 1.00 87.88 82 GLY A N 1
ATOM 685 C CA . GLY A 1 82 ? -26.706 11.232 19.383 1.00 87.88 82 GLY A CA 1
ATOM 686 C C . GLY A 1 82 ? -25.237 11.438 19.770 1.00 87.88 82 GLY A C 1
ATOM 687 O O . GLY A 1 82 ? -24.925 12.243 20.647 1.00 87.88 82 GLY A O 1
ATOM 688 N N . ILE A 1 83 ? -24.312 10.711 19.142 1.00 87.12 83 ILE A N 1
ATOM 689 C CA . ILE A 1 83 ? -22.883 10.782 19.473 1.00 87.12 83 ILE A CA 1
ATOM 690 C C . ILE A 1 83 ? -22.321 12.150 19.080 1.00 87.12 83 ILE A C 1
ATOM 692 O O . ILE A 1 83 ? -22.571 12.668 17.991 1.00 87.12 83 ILE A O 1
ATOM 696 N N . GLY A 1 84 ? -21.489 12.730 19.945 1.00 86.50 84 GLY A N 1
ATOM 697 C CA . GLY A 1 84 ? -20.794 13.976 19.633 1.00 86.50 84 GLY A CA 1
ATOM 698 C C . GLY A 1 84 ? -19.854 13.823 18.430 1.00 86.50 84 GLY A C 1
ATOM 699 O O . GLY A 1 84 ? -18.854 13.104 18.507 1.00 86.50 84 GLY A O 1
ATOM 700 N N . ALA A 1 85 ? -20.123 14.567 17.350 1.00 86.19 85 ALA A N 1
ATOM 701 C CA . ALA A 1 85 ? -19.309 14.596 16.128 1.00 86.19 85 ALA A CA 1
ATOM 702 C C . ALA A 1 85 ? -17.814 14.824 16.407 1.00 86.19 85 ALA A C 1
ATOM 704 O O . ALA A 1 85 ? -16.948 14.245 15.752 1.00 86.19 85 ALA A O 1
ATOM 705 N N . SER A 1 86 ? -17.499 15.658 17.401 1.00 88.50 86 SER A N 1
ATOM 706 C CA . SER A 1 86 ? -16.129 16.028 17.766 1.00 88.50 86 SER A CA 1
ATOM 707 C C . SER A 1 86 ? -15.275 14.827 18.179 1.00 88.50 86 SER A C 1
ATOM 709 O O . SER A 1 86 ? -14.120 14.727 17.755 1.00 88.50 86 SER A O 1
ATOM 711 N N . ARG A 1 87 ? -15.833 13.889 18.958 1.00 85.06 87 ARG A N 1
ATOM 712 C CA . ARG A 1 87 ? -15.114 12.692 19.428 1.00 85.06 87 ARG A CA 1
ATOM 713 C C . ARG A 1 87 ? -14.760 11.773 18.262 1.00 85.06 87 ARG A C 1
ATOM 715 O O . ARG A 1 87 ? -13.600 11.393 18.108 1.00 85.06 87 ARG A O 1
ATOM 722 N N . VAL A 1 88 ? -15.741 11.501 17.402 1.00 86.06 88 VAL A N 1
ATOM 723 C CA . VAL A 1 88 ? -15.576 10.668 16.202 1.00 86.06 88 VAL A CA 1
ATOM 724 C C . VAL A 1 88 ? -14.542 11.281 15.253 1.00 86.06 88 VAL A C 1
ATOM 726 O O . VAL A 1 88 ? -13.590 10.616 14.840 1.00 86.06 88 VAL A O 1
ATOM 729 N N . LEU A 1 89 ? -14.671 12.581 14.971 1.00 90.12 89 LEU A N 1
ATOM 730 C CA . LEU A 1 89 ? -13.771 13.313 14.080 1.00 90.12 89 LEU A CA 1
ATOM 731 C C . LEU A 1 89 ? -12.321 13.324 14.566 1.00 90.12 89 LEU A C 1
ATOM 733 O O . LEU A 1 89 ? -11.409 13.229 13.745 1.00 90.12 89 LEU A O 1
ATOM 737 N N . THR A 1 90 ? -12.094 13.464 15.873 1.00 89.38 90 THR A N 1
ATOM 738 C CA . THR A 1 90 ? -10.737 13.579 16.429 1.00 89.38 90 THR A CA 1
ATOM 739 C C . THR A 1 90 ? -9.957 12.278 16.245 1.00 89.38 90 THR A C 1
ATOM 741 O O . THR A 1 90 ? -8.841 12.310 15.723 1.00 89.38 90 THR A O 1
ATOM 744 N N . SER A 1 91 ? -10.569 11.133 16.575 1.00 87.12 91 SER A N 1
ATOM 745 C CA . SER A 1 91 ? -9.957 9.816 16.346 1.00 87.12 91 SER A CA 1
ATOM 746 C C . SER A 1 91 ? -9.726 9.575 14.851 1.00 87.12 91 SER A C 1
ATOM 748 O O . SER A 1 91 ? -8.604 9.303 14.419 1.00 87.12 91 SER A O 1
ATOM 750 N N . LEU A 1 92 ? -10.764 9.777 14.034 1.00 92.88 92 LEU A N 1
ATOM 751 C CA . LEU A 1 92 ? -10.721 9.509 12.600 1.00 92.88 92 LEU A CA 1
ATOM 752 C C . LEU A 1 92 ? -9.650 10.333 11.873 1.00 92.88 92 LEU A C 1
ATOM 754 O O . LEU A 1 92 ? -8.918 9.802 11.042 1.00 92.88 92 LEU A O 1
ATOM 758 N N . ARG A 1 93 ? -9.511 11.624 12.202 1.00 93.75 93 ARG A N 1
ATOM 759 C CA . ARG A 1 93 ? -8.535 12.518 11.559 1.00 93.75 93 ARG A CA 1
ATOM 760 C C . ARG A 1 93 ? -7.091 12.119 11.818 1.00 93.75 93 ARG A C 1
ATOM 762 O O . ARG A 1 93 ? -6.286 12.260 10.895 1.00 93.75 93 ARG A O 1
ATOM 769 N N . LYS A 1 94 ? -6.763 11.673 13.036 1.00 93.12 94 LYS A N 1
ATOM 770 C CA . LYS A 1 94 ? -5.403 11.239 13.392 1.00 93.12 94 LYS A CA 1
ATOM 771 C C . LYS A 1 94 ? -4.996 10.054 12.518 1.00 93.12 94 LYS A C 1
ATOM 773 O O . LYS A 1 94 ? -4.060 10.160 11.730 1.00 93.12 94 LYS A O 1
ATOM 778 N N . TRP A 1 95 ? -5.771 8.976 12.578 1.00 92.88 95 TRP A N 1
ATOM 779 C CA . TRP A 1 95 ? -5.463 7.733 11.873 1.00 92.88 95 TRP A CA 1
ATOM 780 C C . TRP A 1 95 ? -5.555 7.865 10.350 1.00 92.88 95 TRP A C 1
ATOM 782 O O . TRP A 1 95 ? -4.712 7.325 9.634 1.00 92.88 95 TRP A O 1
ATOM 792 N N . LEU A 1 96 ? -6.510 8.650 9.841 1.00 95.06 96 LEU A N 1
ATOM 793 C CA . LEU A 1 96 ? -6.589 8.966 8.415 1.00 95.06 96 LEU A CA 1
ATOM 794 C C . LEU A 1 96 ? -5.354 9.748 7.942 1.00 95.06 96 LEU A C 1
ATOM 796 O O . LEU A 1 96 ? -4.841 9.481 6.860 1.00 95.06 96 LEU A O 1
ATOM 800 N N . ALA A 1 97 ? -4.855 10.705 8.732 1.00 95.56 97 ALA A N 1
ATOM 801 C CA . ALA A 1 97 ? -3.655 11.460 8.373 1.00 95.56 97 ALA A CA 1
ATOM 802 C C . ALA A 1 97 ? -2.408 10.567 8.319 1.00 95.56 97 ALA A C 1
ATOM 804 O O . ALA A 1 97 ? -1.632 10.674 7.369 1.00 95.56 97 ALA A O 1
ATOM 805 N N . GLU A 1 98 ? -2.238 9.680 9.299 1.00 95.06 98 GLU A N 1
ATOM 806 C CA . GLU A 1 98 ? -1.136 8.712 9.323 1.00 95.06 98 GLU A CA 1
ATOM 807 C C . GLU A 1 98 ? -1.207 7.743 8.133 1.00 95.06 98 GLU A C 1
ATOM 809 O O . GLU A 1 98 ? -0.196 7.495 7.474 1.00 95.06 98 GLU A O 1
ATOM 814 N N . ASP A 1 99 ? -2.401 7.245 7.793 1.00 95.31 99 ASP A N 1
ATOM 815 C CA . ASP A 1 99 ? -2.590 6.370 6.632 1.00 95.31 99 ASP A CA 1
ATOM 816 C C . ASP A 1 99 ? -2.313 7.086 5.298 1.00 95.31 99 ASP A C 1
ATOM 818 O O . ASP A 1 99 ? -1.661 6.520 4.420 1.00 95.31 99 ASP A O 1
ATOM 822 N N . ILE A 1 100 ? -2.731 8.350 5.159 1.00 95.25 100 ILE A N 1
ATOM 823 C CA . ILE A 1 100 ? -2.416 9.176 3.982 1.00 95.25 100 ILE A CA 1
ATOM 824 C C . ILE A 1 100 ? -0.901 9.340 3.835 1.00 95.25 100 ILE A C 1
ATOM 826 O O . ILE A 1 100 ? -0.370 9.126 2.747 1.00 95.25 100 ILE A O 1
ATOM 830 N N . GLN A 1 101 ? -0.188 9.683 4.913 1.00 96.12 101 GLN A N 1
ATOM 831 C CA . GLN A 1 101 ? 1.271 9.831 4.875 1.00 96.12 101 GLN A CA 1
ATOM 832 C C . GLN A 1 101 ? 1.966 8.520 4.494 1.00 96.12 101 GLN A C 1
ATOM 834 O O . GLN A 1 101 ? 2.921 8.520 3.711 1.00 96.12 101 GLN A O 1
ATOM 839 N N . PHE A 1 102 ? 1.482 7.396 5.021 1.00 95.25 102 PHE A N 1
ATOM 840 C CA . PHE A 1 102 ? 1.988 6.075 4.670 1.00 95.25 102 PHE A CA 1
ATOM 841 C C . PHE A 1 102 ? 1.789 5.758 3.177 1.00 95.25 102 PHE A C 1
ATOM 843 O O . PHE A 1 102 ? 2.724 5.311 2.500 1.00 95.25 102 PHE A O 1
ATOM 850 N N . GLU A 1 103 ? 0.602 6.030 2.628 1.00 94.50 103 GLU A N 1
ATOM 851 C CA . GLU A 1 103 ? 0.326 5.826 1.203 1.00 94.50 103 GLU A CA 1
ATOM 852 C C . GLU A 1 103 ? 1.130 6.772 0.309 1.00 94.50 103 GLU A C 1
ATOM 854 O O . GLU A 1 103 ? 1.621 6.345 -0.733 1.00 94.50 103 GLU A O 1
ATOM 859 N N . GLU A 1 104 ? 1.342 8.026 0.711 1.00 94.56 104 GLU A N 1
ATOM 860 C CA . GLU A 1 104 ? 2.184 8.973 -0.031 1.00 94.56 104 GLU A CA 1
ATOM 861 C C . GLU A 1 104 ? 3.624 8.488 -0.142 1.00 94.56 104 GLU A C 1
ATOM 863 O O . GLU A 1 104 ? 4.183 8.480 -1.241 1.00 94.56 104 GLU A O 1
ATOM 868 N N . LYS A 1 105 ? 4.199 8.017 0.970 1.00 95.50 105 LYS A N 1
ATOM 869 C CA . LYS A 1 105 ? 5.541 7.421 0.989 1.00 95.50 105 LYS A CA 1
ATOM 870 C C . LYS A 1 105 ? 5.609 6.148 0.152 1.00 95.50 105 LYS A C 1
ATOM 872 O O . LYS A 1 105 ? 6.606 5.899 -0.511 1.00 95.50 105 LYS A O 1
ATOM 877 N N . THR A 1 106 ? 4.564 5.327 0.161 1.00 94.38 106 THR A N 1
ATOM 878 C CA . THR A 1 106 ? 4.548 4.086 -0.626 1.00 94.38 106 THR A CA 1
ATOM 879 C C . THR A 1 106 ? 4.413 4.384 -2.124 1.00 94.38 106 THR A C 1
ATOM 881 O O . THR A 1 106 ? 5.125 3.810 -2.948 1.00 94.38 106 THR A O 1
ATOM 884 N N . GLN A 1 107 ? 3.550 5.334 -2.494 1.00 93.19 107 GLN A N 1
ATOM 885 C CA . GLN A 1 107 ? 3.358 5.759 -3.880 1.00 93.19 107 GLN A CA 1
ATOM 886 C C . GLN A 1 107 ? 4.533 6.554 -4.444 1.00 93.19 107 GLN A C 1
ATOM 888 O O . GLN A 1 107 ? 4.773 6.483 -5.652 1.00 93.19 107 GLN A O 1
ATOM 893 N N . SER A 1 108 ? 5.266 7.306 -3.621 1.00 93.69 108 SER A N 1
ATOM 894 C CA . SER A 1 108 ? 6.455 8.024 -4.087 1.00 93.69 108 SER A CA 1
ATOM 895 C C . SER A 1 108 ? 7.511 7.051 -4.613 1.00 93.69 108 SER A C 1
ATOM 897 O O . SER A 1 108 ? 8.093 7.312 -5.661 1.00 93.69 108 SER A O 1
ATOM 899 N N . ILE A 1 109 ? 7.672 5.875 -3.992 1.00 94.88 109 ILE A N 1
ATOM 900 C CA . ILE A 1 109 ? 8.599 4.838 -4.471 1.00 94.88 109 ILE A CA 1
ATOM 901 C C . ILE A 1 109 ? 8.213 4.369 -5.884 1.00 94.88 109 ILE A C 1
ATOM 903 O O . ILE A 1 109 ? 9.075 4.254 -6.762 1.00 94.88 109 ILE A O 1
ATOM 907 N N . LEU A 1 110 ? 6.917 4.145 -6.133 1.00 94.88 110 LEU A N 1
ATOM 908 C CA . LEU A 1 110 ? 6.412 3.783 -7.460 1.00 94.88 110 LEU A CA 1
ATOM 909 C C . LEU A 1 110 ? 6.676 4.896 -8.482 1.00 94.88 110 LEU A C 1
ATOM 911 O O . LEU A 1 110 ? 7.253 4.630 -9.534 1.00 94.88 110 LEU A O 1
ATOM 915 N N . LYS A 1 111 ? 6.287 6.137 -8.165 1.00 92.62 111 LYS A N 1
ATOM 916 C CA . LYS A 1 111 ? 6.463 7.295 -9.056 1.00 92.62 111 LYS A CA 1
ATOM 917 C C . LYS A 1 111 ? 7.932 7.530 -9.396 1.00 92.62 111 LYS A C 1
ATOM 919 O O . LYS A 1 111 ? 8.252 7.701 -10.566 1.00 92.62 111 LYS A O 1
ATOM 924 N N . ASN A 1 112 ? 8.816 7.455 -8.404 1.00 95.12 112 ASN A N 1
ATOM 925 C CA . ASN A 1 112 ? 10.257 7.599 -8.595 1.00 95.12 112 ASN A CA 1
ATOM 926 C C . ASN A 1 112 ? 10.803 6.508 -9.523 1.00 95.12 112 ASN A C 1
ATOM 928 O O . ASN A 1 112 ? 11.609 6.792 -10.402 1.00 95.12 112 ASN A O 1
ATOM 932 N N . SER A 1 113 ? 10.334 5.268 -9.370 1.00 96.00 113 SER A N 1
ATOM 933 C CA . SER A 1 113 ? 10.750 4.157 -10.235 1.00 96.00 113 SER A CA 1
ATOM 934 C C . SER A 1 113 ? 10.285 4.352 -11.681 1.00 96.00 113 SER A C 1
ATOM 936 O O . SER A 1 113 ? 11.080 4.214 -12.606 1.00 96.00 113 SER A O 1
ATOM 938 N N . LEU A 1 114 ? 9.020 4.738 -11.880 1.00 94.81 114 LEU A N 1
ATOM 939 C CA . LEU A 1 114 ? 8.470 5.011 -13.211 1.00 94.81 114 LEU A CA 1
ATOM 940 C C . LEU A 1 114 ? 9.145 6.210 -13.886 1.00 94.81 114 LEU A C 1
ATOM 942 O O . LEU A 1 114 ? 9.424 6.154 -15.080 1.00 94.81 114 LEU A O 1
ATOM 946 N N . ALA A 1 115 ? 9.453 7.268 -13.133 1.00 94.25 115 ALA A N 1
ATOM 947 C CA . ALA A 1 115 ? 10.184 8.422 -13.647 1.00 94.25 115 ALA A CA 1
ATOM 948 C C . ALA A 1 115 ? 11.590 8.029 -14.123 1.00 94.25 115 ALA A C 1
ATOM 950 O O . ALA A 1 115 ? 11.995 8.406 -15.220 1.00 94.25 115 ALA A O 1
ATOM 951 N N . GLN A 1 116 ? 12.313 7.215 -13.347 1.00 95.94 116 GLN A N 1
ATOM 952 C CA . GLN A 1 116 ? 13.632 6.727 -13.756 1.00 95.94 116 GLN A CA 1
ATOM 953 C C . GLN A 1 116 ? 13.568 5.875 -15.032 1.00 95.94 116 GLN A C 1
ATOM 955 O O . GLN A 1 116 ? 14.410 6.024 -15.915 1.00 95.94 116 GLN A O 1
ATOM 960 N N . PHE A 1 117 ? 12.557 5.013 -15.157 1.00 95.38 117 PHE A N 1
ATOM 961 C CA . PHE A 1 117 ? 12.331 4.237 -16.376 1.00 95.38 117 PHE A CA 1
ATOM 962 C C . PHE A 1 117 ? 12.017 5.125 -17.579 1.00 95.38 117 PHE A C 1
ATOM 964 O O . PHE A 1 117 ? 12.571 4.908 -18.651 1.00 95.38 117 PHE A O 1
ATOM 971 N N . ALA A 1 118 ? 11.178 6.149 -17.402 1.00 92.62 118 ALA A N 1
ATOM 972 C CA . ALA A 1 118 ? 10.849 7.099 -18.460 1.00 92.62 118 ALA A CA 1
ATOM 973 C C . ALA A 1 118 ? 12.089 7.868 -18.948 1.00 92.62 118 ALA A C 1
ATOM 975 O O . ALA A 1 118 ? 12.286 8.006 -20.154 1.00 92.62 118 ALA A O 1
ATOM 976 N N . ILE A 1 119 ? 12.958 8.302 -18.028 1.00 94.50 119 ILE A N 1
ATOM 977 C CA . ILE A 1 119 ? 14.223 8.975 -18.358 1.00 94.50 119 ILE A CA 1
ATOM 978 C C . ILE A 1 119 ? 15.154 8.035 -19.140 1.00 94.50 119 ILE A C 1
ATOM 980 O O . ILE A 1 119 ? 15.661 8.414 -20.194 1.00 94.50 119 ILE A O 1
ATOM 984 N N . LEU A 1 120 ? 15.348 6.793 -18.678 1.00 94.31 120 LEU A N 1
ATOM 985 C CA . LEU A 1 120 ? 16.176 5.803 -19.386 1.00 94.31 120 LEU A CA 1
ATOM 986 C C . LEU A 1 120 ? 15.616 5.451 -20.769 1.00 94.31 120 LEU A C 1
ATOM 988 O O . LEU A 1 120 ? 16.374 5.325 -21.735 1.00 94.31 120 LEU A O 1
ATOM 992 N N . SER A 1 121 ? 14.292 5.325 -20.880 1.00 93.69 121 SER A N 1
ATOM 993 C CA . SER A 1 121 ? 13.610 5.188 -22.164 1.00 93.69 121 SER A CA 1
ATOM 994 C C . SER A 1 121 ? 13.948 6.359 -23.077 1.00 93.69 121 SER A C 1
ATOM 996 O O . SER A 1 121 ? 14.425 6.128 -24.185 1.00 93.69 121 SER A O 1
ATOM 998 N N . ALA A 1 122 ? 13.772 7.599 -22.609 1.00 91.25 122 ALA A N 1
ATOM 999 C CA . ALA A 1 122 ? 14.054 8.795 -23.397 1.00 91.25 122 ALA A CA 1
ATOM 1000 C C . ALA A 1 122 ? 15.503 8.821 -23.909 1.00 91.25 122 ALA A C 1
ATOM 1002 O O . ALA A 1 122 ? 15.716 9.035 -25.100 1.00 91.25 122 ALA A O 1
ATOM 1003 N N . PHE A 1 123 ? 16.489 8.502 -23.064 1.00 93.88 123 PHE A N 1
ATOM 1004 C CA . PHE A 1 123 ? 17.889 8.401 -23.495 1.00 93.88 123 PHE A CA 1
ATOM 1005 C C . PHE A 1 123 ? 18.112 7.324 -24.559 1.00 93.88 123 PHE A C 1
ATOM 1007 O O . PHE A 1 123 ? 18.795 7.573 -25.551 1.00 93.88 123 PHE A O 1
ATOM 1014 N N . THR A 1 124 ? 17.504 6.148 -24.391 1.00 92.12 124 THR A N 1
ATOM 1015 C CA . THR A 1 124 ? 17.607 5.061 -25.378 1.00 92.12 124 THR A CA 1
ATOM 1016 C C . THR A 1 124 ? 17.031 5.489 -26.730 1.00 92.12 124 THR A C 1
ATOM 1018 O O . THR A 1 124 ? 17.620 5.210 -27.772 1.00 92.12 124 THR A O 1
ATOM 1021 N N . TRP A 1 125 ? 15.905 6.206 -26.718 1.00 92.62 125 TRP A N 1
ATOM 1022 C CA . TRP A 1 125 ? 15.269 6.737 -27.922 1.00 92.62 125 TRP A CA 1
ATOM 1023 C C . TRP A 1 125 ? 16.100 7.825 -28.594 1.00 92.62 125 TRP A C 1
ATOM 1025 O O . TRP A 1 125 ? 16.297 7.766 -29.805 1.00 92.62 125 TRP A O 1
ATOM 1035 N N . ILE A 1 126 ? 16.628 8.782 -27.826 1.00 91.56 126 ILE A N 1
ATOM 1036 C CA . ILE A 1 126 ? 17.526 9.823 -28.343 1.00 91.56 126 ILE A CA 1
ATOM 1037 C C . ILE A 1 126 ? 18.748 9.176 -29.000 1.00 91.56 126 ILE A C 1
ATOM 1039 O O . ILE A 1 126 ? 19.109 9.541 -30.118 1.00 91.56 126 ILE A O 1
ATOM 1043 N N . PHE A 1 127 ? 19.359 8.185 -28.348 1.00 92.06 127 PHE A N 1
ATOM 1044 C CA . PHE A 1 127 ? 20.509 7.471 -28.895 1.00 92.06 127 PHE A CA 1
ATOM 1045 C C . PHE A 1 127 ? 20.162 6.721 -30.185 1.00 92.06 127 PHE A C 1
ATOM 1047 O O . PHE A 1 127 ? 20.868 6.854 -31.182 1.00 92.06 127 PHE A O 1
ATOM 1054 N N . TYR A 1 128 ? 19.044 5.992 -30.201 1.00 91.44 128 TYR A N 1
ATOM 1055 C CA . TYR A 1 128 ? 18.570 5.296 -31.396 1.00 91.44 128 TYR A CA 1
ATOM 1056 C C . TYR A 1 128 ? 18.308 6.252 -32.568 1.00 91.44 128 TYR A C 1
ATOM 1058 O O . TYR A 1 128 ? 18.727 5.968 -33.689 1.00 91.44 128 TYR A O 1
ATOM 1066 N N . LEU A 1 129 ? 17.640 7.384 -32.326 1.00 91.69 129 LEU A N 1
ATOM 1067 C CA . LEU A 1 129 ? 17.360 8.370 -33.369 1.00 91.69 129 LEU A CA 1
ATOM 1068 C C . LEU A 1 129 ? 18.657 8.954 -33.934 1.00 91.69 129 LEU A C 1
ATOM 1070 O O . LEU A 1 129 ? 18.813 8.992 -35.151 1.00 91.69 129 LEU A O 1
ATOM 1074 N N . ASN A 1 130 ? 19.610 9.328 -33.075 1.00 90.44 130 ASN A N 1
ATOM 1075 C CA . ASN A 1 130 ? 20.923 9.802 -33.517 1.00 90.44 130 ASN A CA 1
ATOM 1076 C C . ASN A 1 130 ? 21.672 8.737 -34.327 1.00 90.44 130 ASN A C 1
ATOM 1078 O O . ASN A 1 130 ? 22.166 9.028 -35.409 1.00 90.44 130 ASN A O 1
ATOM 1082 N N . ALA A 1 131 ? 21.701 7.486 -33.862 1.00 90.00 131 ALA A N 1
ATOM 1083 C CA . ALA A 1 131 ? 22.319 6.383 -34.597 1.00 90.00 131 ALA A CA 1
ATOM 1084 C C . ALA A 1 131 ? 21.663 6.167 -35.972 1.00 90.00 131 ALA A C 1
ATOM 1086 O O . ALA A 1 131 ? 22.350 5.953 -36.971 1.00 90.00 131 ALA A O 1
ATOM 1087 N N . LYS A 1 132 ? 20.332 6.267 -36.046 1.00 90.31 132 LYS A N 1
ATOM 1088 C CA . LYS A 1 132 ? 19.587 6.144 -37.299 1.00 90.31 132 LYS A CA 1
ATOM 1089 C C . LYS A 1 132 ? 19.912 7.276 -38.276 1.00 90.31 132 LYS A C 1
ATOM 1091 O O . LYS A 1 132 ? 20.139 6.989 -39.446 1.00 90.31 132 LYS A O 1
ATOM 1096 N N . TYR A 1 133 ? 19.936 8.528 -37.816 1.00 92.62 133 TYR A N 1
ATOM 1097 C CA . TYR A 1 133 ? 20.206 9.684 -38.677 1.00 92.62 133 TYR A CA 1
ATOM 1098 C C . TYR A 1 133 ? 21.675 9.786 -39.094 1.00 92.62 133 TYR A C 1
ATOM 1100 O O . TYR A 1 133 ? 21.947 10.041 -40.262 1.00 92.62 133 TYR A O 1
ATOM 1108 N N . SER A 1 134 ? 22.613 9.554 -38.175 1.00 90.94 134 SER A N 1
ATOM 1109 C CA . SER A 1 134 ? 24.044 9.739 -38.443 1.00 90.94 134 SER A CA 1
ATOM 1110 C C . SER A 1 134 ? 24.685 8.560 -39.172 1.00 90.94 134 SER A C 1
ATOM 1112 O O . SER A 1 134 ? 25.607 8.762 -39.953 1.00 90.94 134 SER A O 1
ATOM 1114 N N . LEU A 1 135 ? 24.237 7.328 -38.906 1.00 87.44 135 LEU A N 1
ATOM 1115 C CA . LEU A 1 135 ? 24.896 6.105 -39.392 1.00 87.44 135 LEU A CA 1
ATOM 1116 C C . LEU A 1 135 ? 23.984 5.230 -40.261 1.00 87.44 135 LEU A C 1
ATOM 1118 O O . LEU A 1 135 ? 24.393 4.162 -40.707 1.00 87.44 135 LEU A O 1
ATOM 1122 N N . GLY A 1 136 ? 22.739 5.654 -40.499 1.00 86.62 136 GLY A N 1
ATOM 1123 C CA . GLY A 1 136 ? 21.799 4.908 -41.334 1.00 86.62 136 GLY A CA 1
ATOM 1124 C C . GLY A 1 136 ? 21.391 3.560 -40.734 1.00 86.62 136 GLY A C 1
ATOM 1125 O O . GLY A 1 136 ? 21.175 2.600 -41.476 1.00 86.62 136 GLY A O 1
ATOM 1126 N N . VAL A 1 137 ? 21.319 3.447 -39.402 1.00 83.75 137 VAL A N 1
ATOM 1127 C CA . VAL A 1 137 ? 20.980 2.183 -38.726 1.00 83.75 137 VAL A CA 1
ATOM 1128 C C . VAL A 1 137 ? 19.574 1.703 -39.079 1.00 83.75 137 VAL A C 1
ATOM 1130 O O . VAL A 1 137 ? 18.580 2.342 -38.741 1.00 83.75 137 VAL A O 1
ATOM 1133 N N . GLN A 1 138 ? 19.485 0.526 -39.710 1.00 82.56 138 GLN A N 1
ATOM 1134 C CA . GLN A 1 138 ? 18.225 -0.118 -40.119 1.00 82.56 138 GLN A CA 1
ATOM 1135 C C . GLN A 1 138 ? 17.570 -0.971 -39.012 1.00 82.56 138 GLN A C 1
ATOM 1137 O O . GLN A 1 138 ? 16.764 -1.862 -39.286 1.00 82.56 138 GLN A O 1
ATOM 1142 N N . SER A 1 139 ? 17.909 -0.736 -37.743 1.00 78.81 139 SER A N 1
ATOM 1143 C CA . SER A 1 139 ? 17.321 -1.493 -36.633 1.00 78.81 139 SER A CA 1
ATOM 1144 C C . SER A 1 139 ? 15.821 -1.202 -36.489 1.00 78.81 139 SER A C 1
ATOM 1146 O O . SER A 1 139 ? 15.364 -0.072 -36.661 1.00 78.81 139 SER A O 1
ATOM 1148 N N . SER A 1 140 ? 15.031 -2.232 -36.171 1.00 85.25 140 SER A N 1
ATOM 1149 C CA . SER A 1 140 ? 13.579 -2.106 -36.023 1.00 85.25 140 SER A CA 1
ATOM 1150 C C . SER A 1 140 ? 13.230 -1.427 -34.703 1.00 85.25 140 SER A C 1
ATOM 1152 O O . SER A 1 140 ? 13.429 -1.995 -33.626 1.00 85.25 140 SER A O 1
ATOM 1154 N N . TRP A 1 141 ? 12.635 -0.235 -34.790 1.00 87.12 141 TRP A N 1
ATOM 1155 C CA . TRP A 1 141 ? 12.255 0.545 -33.613 1.00 87.12 141 TRP A CA 1
ATOM 1156 C C . TRP A 1 141 ? 11.291 -0.170 -32.658 1.00 87.12 141 TRP A C 1
ATOM 1158 O O . TRP A 1 141 ? 11.277 0.054 -31.445 1.00 87.12 141 TRP A O 1
ATOM 1168 N N . LEU A 1 142 ? 10.500 -1.085 -33.213 1.00 87.94 142 LEU A N 1
ATOM 1169 C CA . LEU A 1 142 ? 9.530 -1.879 -32.477 1.00 87.94 142 LEU A CA 1
ATOM 1170 C C . LEU A 1 142 ? 10.192 -2.766 -31.419 1.00 87.94 142 LEU A C 1
ATOM 1172 O O . LEU A 1 142 ? 9.628 -2.946 -30.345 1.00 87.94 142 LEU A O 1
ATOM 1176 N N . GLN A 1 143 ? 11.391 -3.295 -31.680 1.00 85.31 143 GLN A N 1
ATOM 1177 C CA . GLN A 1 143 ? 12.013 -4.288 -30.799 1.00 85.31 143 GLN A CA 1
ATOM 1178 C C . GLN A 1 143 ? 12.359 -3.709 -29.424 1.00 85.31 143 GLN A C 1
ATOM 1180 O O . GLN A 1 143 ? 11.997 -4.292 -28.402 1.00 85.31 143 GLN A O 1
ATOM 1185 N N . PHE A 1 144 ? 13.007 -2.542 -29.376 1.00 85.38 144 PHE A N 1
ATOM 1186 C CA . PHE A 1 144 ? 13.333 -1.902 -28.098 1.00 85.38 144 PHE A CA 1
ATOM 1187 C C . PHE A 1 144 ? 12.107 -1.260 -27.441 1.00 85.38 144 PHE A C 1
ATOM 1189 O O . PHE A 1 144 ? 12.011 -1.257 -26.215 1.00 85.38 144 PHE A O 1
ATOM 1196 N N . SER A 1 145 ? 11.142 -0.780 -28.233 1.00 89.88 145 SER A N 1
ATOM 1197 C CA . SER A 1 145 ? 9.882 -0.233 -27.713 1.00 89.88 145 SER A CA 1
ATOM 1198 C C . SER A 1 145 ? 9.104 -1.294 -26.940 1.00 89.88 145 SER A C 1
ATOM 1200 O O . SER A 1 145 ? 8.703 -1.074 -25.797 1.00 89.88 145 SER A O 1
ATOM 1202 N N . LEU A 1 146 ? 8.947 -2.479 -27.539 1.00 89.94 146 LEU A N 1
ATOM 1203 C CA . LEU A 1 146 ? 8.282 -3.616 -26.910 1.00 89.94 146 LEU A CA 1
ATOM 1204 C C . LEU A 1 146 ? 9.022 -4.073 -25.652 1.00 89.94 146 LEU A C 1
ATOM 1206 O O . LEU A 1 146 ? 8.374 -4.358 -24.649 1.00 89.94 146 LEU A O 1
ATOM 1210 N N . LEU A 1 147 ? 10.359 -4.090 -25.672 1.00 91.00 147 LEU A N 1
ATOM 1211 C CA . LEU A 1 147 ? 11.160 -4.461 -24.505 1.00 91.00 147 LEU A CA 1
ATOM 1212 C C . LEU A 1 147 ? 10.955 -3.484 -23.331 1.00 91.00 147 LEU A C 1
ATOM 1214 O O . LEU A 1 147 ? 10.737 -3.923 -22.202 1.00 91.00 147 LEU A O 1
ATOM 1218 N N . GLN A 1 148 ? 10.957 -2.171 -23.586 1.00 93.12 148 GLN A N 1
ATOM 1219 C CA . GLN A 1 148 ? 10.740 -1.149 -22.553 1.00 93.12 148 GLN A CA 1
ATOM 1220 C C . GLN A 1 148 ? 9.308 -1.170 -22.002 1.00 93.12 148 GLN A C 1
ATOM 1222 O O . GLN A 1 148 ? 9.113 -1.085 -20.788 1.00 93.12 148 GLN A O 1
ATOM 1227 N N . ILE A 1 149 ? 8.302 -1.323 -22.873 1.00 92.69 149 ILE A N 1
ATOM 1228 C CA . ILE A 1 149 ? 6.896 -1.442 -22.458 1.00 92.69 149 ILE A CA 1
ATOM 1229 C C . ILE A 1 149 ? 6.701 -2.708 -21.617 1.00 92.69 149 ILE A C 1
ATOM 1231 O O . ILE A 1 149 ? 6.091 -2.644 -20.547 1.00 92.69 149 ILE A O 1
ATOM 1235 N N . ALA A 1 150 ? 7.261 -3.841 -22.054 1.00 93.19 150 ALA A N 1
ATOM 1236 C CA . ALA A 1 150 ? 7.212 -5.095 -21.309 1.00 93.19 150 ALA A CA 1
ATOM 1237 C C . ALA A 1 150 ? 7.852 -4.949 -19.920 1.00 93.19 150 ALA A C 1
ATOM 1239 O O . ALA A 1 150 ? 7.245 -5.366 -18.933 1.00 93.19 150 ALA A O 1
ATOM 1240 N N . GLY A 1 151 ? 9.011 -4.288 -19.828 1.00 93.69 151 GLY A N 1
ATOM 1241 C CA . GLY A 1 151 ? 9.678 -3.997 -18.556 1.00 93.69 151 GLY A CA 1
ATOM 1242 C C . GLY A 1 151 ? 8.857 -3.101 -17.624 1.00 93.69 151 GLY A C 1
ATOM 1243 O O . GLY A 1 151 ? 8.791 -3.342 -16.417 1.00 93.69 151 GLY A O 1
ATOM 1244 N N . GLY A 1 152 ? 8.175 -2.092 -18.172 1.00 93.94 152 GLY A N 1
ATOM 1245 C CA . GLY A 1 152 ? 7.263 -1.243 -17.406 1.00 93.94 152 GLY A CA 1
ATOM 1246 C C . GLY A 1 152 ? 6.080 -2.030 -16.833 1.00 93.94 152 GLY A C 1
ATOM 1247 O O . GLY A 1 152 ? 5.799 -1.953 -15.634 1.00 93.94 152 GLY A O 1
ATOM 1248 N N . ILE A 1 153 ? 5.415 -2.836 -17.667 1.00 92.38 153 ILE A N 1
ATOM 1249 C CA . ILE A 1 153 ? 4.271 -3.666 -17.258 1.00 92.38 153 ILE A CA 1
ATOM 1250 C C . ILE A 1 153 ? 4.696 -4.712 -16.218 1.00 92.38 153 ILE A C 1
ATOM 1252 O O . ILE A 1 153 ? 4.023 -4.860 -15.191 1.00 92.38 153 ILE A O 1
ATOM 1256 N N . SER A 1 154 ? 5.821 -5.403 -16.434 1.00 94.31 154 SER A N 1
ATOM 1257 C CA . SER A 1 154 ? 6.325 -6.415 -15.498 1.00 94.31 154 SER A CA 1
ATOM 1258 C C . SER A 1 154 ? 6.681 -5.805 -14.141 1.00 94.31 154 SER A C 1
ATOM 1260 O O . SER A 1 154 ? 6.353 -6.379 -13.098 1.00 94.31 154 SER A O 1
ATOM 1262 N N . PHE A 1 155 ? 7.270 -4.606 -14.123 1.00 95.75 155 PHE A N 1
ATOM 1263 C CA . PHE A 1 155 ? 7.563 -3.904 -12.877 1.00 95.75 155 PHE A CA 1
ATOM 1264 C C . PHE A 1 155 ? 6.290 -3.516 -12.118 1.00 95.75 155 PHE A C 1
ATOM 1266 O O . PHE A 1 155 ? 6.206 -3.746 -10.911 1.00 95.75 155 PHE A O 1
ATOM 1273 N N . LEU A 1 156 ? 5.276 -2.972 -12.803 1.00 94.19 156 LEU A N 1
ATOM 1274 C CA . LEU A 1 156 ? 3.989 -2.629 -12.182 1.00 94.19 156 LEU A CA 1
ATOM 1275 C C . LEU A 1 156 ? 3.313 -3.853 -11.557 1.00 94.19 156 LEU A C 1
ATOM 1277 O O . LEU A 1 156 ? 2.737 -3.770 -10.466 1.00 94.19 156 LEU A O 1
ATOM 1281 N N . PHE A 1 157 ? 3.398 -4.994 -12.236 1.00 91.12 157 PHE A N 1
ATOM 1282 C CA . PHE A 1 157 ? 2.902 -6.264 -11.727 1.00 91.12 157 PHE A CA 1
ATOM 1283 C C . PHE A 1 157 ? 3.637 -6.688 -10.447 1.00 91.12 157 PHE A C 1
ATOM 1285 O O . PHE A 1 157 ? 3.002 -6.937 -9.416 1.00 91.12 157 PHE A O 1
ATOM 1292 N N . LEU A 1 158 ? 4.973 -6.700 -10.474 1.00 94.31 158 LEU A N 1
ATOM 1293 C CA . LEU A 1 158 ? 5.789 -7.069 -9.316 1.00 94.31 158 LEU A CA 1
ATOM 1294 C C . LEU A 1 158 ? 5.602 -6.107 -8.142 1.00 94.31 158 LEU A C 1
ATOM 1296 O O . LEU A 1 158 ? 5.504 -6.559 -7.002 1.00 94.31 158 LEU A O 1
ATOM 1300 N N . TYR A 1 159 ? 5.489 -4.805 -8.406 1.00 95.75 159 TYR A N 1
ATOM 1301 C CA . TYR A 1 159 ? 5.186 -3.795 -7.395 1.00 95.75 159 TYR A CA 1
ATOM 1302 C C . TYR A 1 159 ? 3.902 -4.141 -6.636 1.00 95.75 159 TYR A C 1
ATOM 1304 O O . TYR A 1 159 ? 3.913 -4.218 -5.406 1.00 95.75 159 TYR A O 1
ATOM 1312 N N . ARG A 1 160 ? 2.803 -4.409 -7.356 1.00 91.12 160 ARG A N 1
ATOM 1313 C CA . ARG A 1 160 ? 1.522 -4.779 -6.735 1.00 91.12 160 ARG A CA 1
ATOM 1314 C C . ARG A 1 160 ? 1.625 -6.076 -5.952 1.00 91.12 160 ARG A C 1
ATOM 1316 O O . ARG A 1 160 ? 1.129 -6.152 -4.827 1.00 91.12 160 ARG A O 1
ATOM 1323 N N . HIS A 1 161 ? 2.270 -7.081 -6.541 1.00 93.31 161 HIS A N 1
ATOM 1324 C CA . HIS A 1 161 ? 2.459 -8.372 -5.897 1.00 93.31 161 HIS A CA 1
ATOM 1325 C C . HIS A 1 161 ? 3.196 -8.218 -4.561 1.00 93.31 161 HIS A C 1
ATOM 1327 O O . HIS A 1 161 ? 2.736 -8.722 -3.534 1.00 93.31 161 HIS A O 1
ATOM 1333 N N . GLN A 1 162 ? 4.293 -7.457 -4.547 1.00 95.12 162 GLN A N 1
ATOM 1334 C CA . GLN A 1 162 ? 5.029 -7.189 -3.318 1.00 95.12 162 GLN A CA 1
ATOM 1335 C C . GLN A 1 162 ? 4.223 -6.310 -2.351 1.00 95.12 162 GLN A C 1
ATOM 1337 O O . GLN A 1 162 ? 4.184 -6.636 -1.170 1.00 95.12 162 GLN A O 1
ATOM 1342 N N . LYS A 1 163 ? 3.512 -5.265 -2.810 1.00 94.69 163 LYS A N 1
ATOM 1343 C CA . LYS A 1 163 ? 2.677 -4.423 -1.929 1.00 94.69 163 LYS A CA 1
ATOM 1344 C C . LYS A 1 163 ? 1.660 -5.287 -1.174 1.00 94.69 163 LYS A C 1
ATOM 1346 O O . LYS A 1 163 ? 1.617 -5.262 0.053 1.00 94.69 163 LYS A O 1
ATOM 1351 N N . ARG A 1 164 ? 0.909 -6.132 -1.891 1.00 92.75 164 ARG A N 1
ATOM 1352 C CA . ARG A 1 164 ? -0.073 -7.040 -1.277 1.00 92.75 164 ARG A CA 1
ATOM 1353 C C . ARG A 1 164 ? 0.592 -8.002 -0.294 1.00 92.75 164 ARG A C 1
ATOM 1355 O O . ARG A 1 164 ? 0.091 -8.176 0.813 1.00 92.75 164 ARG A O 1
ATOM 1362 N N . LYS A 1 165 ? 1.731 -8.591 -0.665 1.00 92.81 165 LYS A N 1
ATOM 1363 C CA . LYS A 1 165 ? 2.467 -9.528 0.195 1.00 92.81 165 LYS A CA 1
ATOM 1364 C C . LYS A 1 165 ? 2.938 -8.891 1.507 1.00 92.81 165 LYS A C 1
ATOM 1366 O O . LYS A 1 165 ? 2.892 -9.550 2.538 1.00 92.81 165 LYS A O 1
ATOM 1371 N N . TYR A 1 166 ? 3.409 -7.645 1.472 1.00 94.81 166 TYR A N 1
ATOM 1372 C CA . TYR A 1 166 ? 3.955 -6.976 2.656 1.00 94.81 166 TYR A CA 1
ATOM 1373 C C . TYR A 1 166 ? 2.876 -6.371 3.557 1.00 94.81 166 TYR A C 1
ATOM 1375 O O . TYR A 1 166 ? 3.052 -6.386 4.776 1.00 94.81 166 TYR A O 1
ATOM 1383 N N . PHE A 1 167 ? 1.779 -5.857 2.996 1.00 95.88 167 PHE A N 1
ATOM 1384 C CA . PHE A 1 167 ? 0.843 -5.032 3.766 1.00 95.88 167 PHE A CA 1
ATOM 1385 C C . PHE A 1 167 ? -0.532 -5.657 4.006 1.00 95.88 167 PHE A C 1
ATOM 1387 O O . PHE A 1 167 ? -1.132 -5.307 5.008 1.00 95.88 167 PHE A O 1
ATOM 1394 N N . SER A 1 168 ? -1.009 -6.615 3.199 1.00 94.19 168 SER A N 1
ATOM 1395 C CA . SER A 1 168 ? -2.412 -7.089 3.279 1.00 94.19 168 SER A CA 1
ATOM 1396 C C . SER A 1 168 ? -2.866 -7.523 4.678 1.00 94.19 168 SER A C 1
ATOM 1398 O O . SER A 1 168 ? -3.812 -6.954 5.207 1.00 94.19 168 SER A O 1
ATOM 1400 N N . SER A 1 169 ? -2.169 -8.467 5.317 1.00 95.44 169 SER A N 1
ATOM 1401 C CA . SER A 1 169 ? -2.541 -8.927 6.665 1.00 95.44 169 SER A CA 1
ATOM 1402 C C . SER A 1 169 ? -2.410 -7.834 7.730 1.00 95.44 169 SER A C 1
ATOM 1404 O O . SER A 1 169 ? -3.103 -7.868 8.738 1.00 95.44 169 SER A O 1
ATOM 1406 N N . LEU A 1 170 ? -1.504 -6.874 7.531 1.00 96.38 170 LEU A N 1
ATOM 1407 C CA . LEU A 1 170 ? -1.298 -5.783 8.480 1.00 96.38 170 LEU A CA 1
ATOM 1408 C C . LEU A 1 170 ? -2.365 -4.693 8.323 1.00 96.38 170 LEU A C 1
ATOM 1410 O O . LEU A 1 170 ? -2.816 -4.141 9.317 1.00 96.38 170 LEU A O 1
ATOM 1414 N N . GLU A 1 171 ? -2.770 -4.402 7.085 1.00 95.25 171 GLU A N 1
ATOM 1415 C CA . GLU A 1 171 ? -3.884 -3.508 6.764 1.00 95.25 171 GLU A CA 1
ATOM 1416 C C . GLU A 1 171 ? -5.196 -4.065 7.316 1.00 95.25 171 GLU A C 1
ATOM 1418 O O . GLU A 1 171 ? -5.948 -3.318 7.929 1.00 95.25 171 GLU A O 1
ATOM 1423 N N . GLU A 1 172 ? -5.426 -5.373 7.177 1.00 95.75 172 GLU A N 1
ATOM 1424 C CA . GLU A 1 172 ? -6.596 -6.035 7.754 1.00 95.75 172 GLU A CA 1
ATOM 1425 C C . GLU A 1 172 ? -6.591 -5.971 9.288 1.00 95.75 172 GLU A C 1
ATOM 1427 O O . GLU A 1 172 ? -7.599 -5.615 9.892 1.00 95.75 172 GLU A O 1
ATOM 1432 N N . LEU A 1 173 ? -5.455 -6.255 9.937 1.00 97.56 173 LEU A N 1
ATOM 1433 C CA . LEU A 1 173 ? -5.343 -6.139 11.394 1.00 97.56 173 LEU A CA 1
ATOM 1434 C C . LEU A 1 173 ? -5.575 -4.697 11.874 1.00 97.56 173 LEU A C 1
ATOM 1436 O O . LEU A 1 173 ? -6.288 -4.475 12.853 1.00 97.56 173 LEU A O 1
ATOM 1440 N N . PHE A 1 174 ? -4.993 -3.722 11.171 1.00 97.19 174 PHE A N 1
ATOM 1441 C CA . PHE A 1 174 ? -5.192 -2.303 11.451 1.00 97.19 174 PHE A CA 1
ATOM 1442 C C . PHE A 1 174 ? -6.664 -1.904 11.313 1.00 97.19 174 PHE A C 1
ATOM 1444 O O . PHE A 1 174 ? -7.194 -1.238 12.197 1.00 97.19 174 PHE A O 1
ATOM 1451 N N . GLU A 1 175 ? -7.330 -2.330 10.238 1.00 96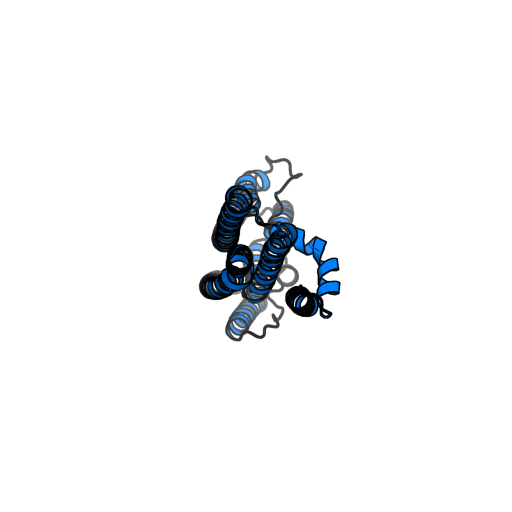.25 175 GLU A N 1
ATOM 1452 C CA . GLU A 1 175 ? -8.753 -2.081 10.004 1.00 96.25 175 GLU A CA 1
ATOM 1453 C C . GLU A 1 175 ? -9.606 -2.633 11.151 1.00 96.25 175 GLU A C 1
ATOM 1455 O O . GLU A 1 175 ? -10.386 -1.881 11.732 1.00 96.25 175 GLU A O 1
ATOM 1460 N N . ARG A 1 176 ? -9.398 -3.895 11.553 1.00 97.50 176 ARG A N 1
ATOM 1461 C CA . ARG A 1 176 ? -10.137 -4.515 12.668 1.00 97.50 176 ARG A CA 1
ATOM 1462 C C . ARG A 1 176 ? -9.955 -3.749 13.979 1.00 97.50 176 ARG A C 1
ATOM 1464 O O . ARG A 1 176 ? -10.935 -3.388 14.629 1.00 97.50 176 ARG A O 1
ATOM 1471 N N . GLY A 1 177 ? -8.707 -3.454 14.353 1.00 97.38 177 GLY A N 1
ATOM 1472 C CA . GLY A 1 177 ? -8.403 -2.722 15.587 1.00 97.38 177 GLY A CA 1
ATOM 1473 C C . GLY A 1 177 ? -8.947 -1.291 15.575 1.00 97.38 177 GLY A C 1
ATOM 1474 O O . GLY A 1 177 ? -9.482 -0.806 16.573 1.00 97.38 177 GLY A O 1
ATOM 1475 N N . PHE A 1 178 ? -8.870 -0.617 14.428 1.00 96.69 178 PHE A N 1
ATOM 1476 C CA . PHE A 1 178 ? -9.351 0.750 14.286 1.00 96.69 178 PHE A CA 1
ATOM 1477 C C . PHE A 1 178 ? -10.883 0.834 14.289 1.00 96.69 178 PHE A C 1
ATOM 1479 O O . PHE A 1 178 ? -11.438 1.724 14.940 1.00 96.69 178 PHE A O 1
ATOM 1486 N N . LEU A 1 179 ? -11.573 -0.098 13.620 1.00 96.00 179 LEU A N 1
ATOM 1487 C CA . LEU A 1 179 ? -13.031 -0.229 13.693 1.00 96.00 179 LEU A CA 1
ATOM 1488 C C . LEU A 1 179 ? -13.475 -0.496 15.130 1.00 96.00 179 LEU A C 1
ATOM 1490 O O . LEU A 1 179 ? -14.372 0.184 15.621 1.00 96.00 179 LEU A O 1
ATOM 1494 N N . PHE A 1 180 ? -12.796 -1.408 15.829 1.00 97.19 180 PHE A N 1
ATOM 1495 C CA . PHE A 1 180 ? -13.078 -1.712 17.229 1.00 97.19 180 PHE A CA 1
ATOM 1496 C C . PHE A 1 180 ? -12.9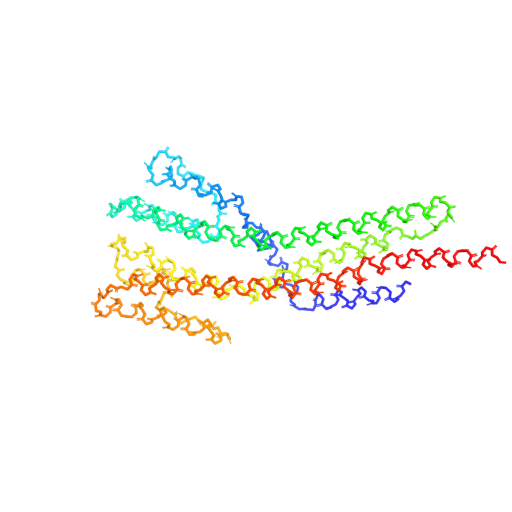68 -0.467 18.116 1.00 97.19 180 PHE A C 1
ATOM 1498 O O . PHE A 1 180 ? -13.923 -0.113 18.810 1.00 97.19 180 PHE A O 1
ATOM 1505 N N . LYS A 1 181 ? -11.852 0.270 18.009 1.00 95.62 181 LYS A N 1
ATOM 1506 C CA . LYS A 1 181 ? -11.638 1.535 18.731 1.00 95.62 181 LYS A CA 1
ATOM 1507 C C . LYS A 1 181 ? -12.754 2.543 18.463 1.00 95.62 181 LYS A C 1
ATOM 1509 O O . LYS A 1 181 ? -13.215 3.242 19.362 1.00 95.62 181 LYS A O 1
ATOM 1514 N N . THR A 1 182 ? -13.144 2.650 17.201 1.00 94.19 182 THR A N 1
ATOM 1515 C CA . THR A 1 182 ? -14.016 3.715 16.708 1.00 94.19 182 THR A CA 1
ATOM 1516 C C . THR A 1 182 ? -15.491 3.446 16.993 1.00 94.19 182 THR A C 1
ATOM 1518 O O . THR A 1 182 ? -16.233 4.390 17.256 1.00 94.19 182 THR A O 1
ATOM 1521 N N . LEU A 1 183 ? -15.901 2.175 17.000 1.00 94.38 183 LEU A N 1
ATOM 1522 C CA . LEU A 1 183 ? -17.270 1.739 17.288 1.00 94.38 183 LEU A CA 1
ATOM 1523 C C . LEU A 1 183 ? -17.557 1.591 18.788 1.00 94.38 183 LEU A C 1
ATOM 1525 O O . LEU A 1 183 ? -18.697 1.769 19.207 1.00 94.38 183 LEU A O 1
ATOM 1529 N N . LYS A 1 184 ? -16.545 1.326 19.622 1.00 93.81 184 LYS A N 1
ATOM 1530 C CA . LYS A 1 184 ? -16.727 1.185 21.076 1.00 93.81 184 LYS A CA 1
ATOM 1531 C C . LYS A 1 184 ? -17.492 2.345 21.753 1.00 93.81 184 LYS A C 1
ATOM 1533 O O . LYS A 1 184 ? -18.395 2.065 22.536 1.00 93.81 184 LYS A O 1
ATOM 1538 N N . PRO A 1 185 ? -17.201 3.637 21.486 1.00 91.75 185 PRO A N 1
ATOM 1539 C CA . PRO A 1 185 ? -17.883 4.749 22.159 1.00 91.75 185 PRO A CA 1
ATOM 1540 C C . PRO A 1 185 ? -19.268 5.093 21.579 1.00 91.75 185 PRO A C 1
ATOM 1542 O O . PRO A 1 185 ? -19.866 6.081 22.000 1.00 91.75 185 PRO A O 1
ATOM 1545 N N . VAL A 1 186 ? -19.760 4.341 20.591 1.00 90.00 186 VAL A N 1
ATOM 1546 C CA . VAL A 1 186 ? -20.951 4.684 19.792 1.00 90.00 186 VAL A CA 1
ATOM 1547 C C . VAL A 1 186 ? -22.267 4.295 20.488 1.00 90.00 186 VAL A C 1
ATOM 1549 O O . VAL A 1 186 ? -23.331 4.771 20.113 1.00 90.00 186 VAL A O 1
ATOM 1552 N N . GLY A 1 187 ? -22.212 3.477 21.543 1.00 87.31 187 GLY A N 1
ATOM 1553 C CA . GLY A 1 187 ? -23.402 3.079 22.310 1.00 87.31 187 GLY A CA 1
ATOM 1554 C C . GLY A 1 187 ? -24.231 1.961 21.667 1.00 87.31 187 GLY A C 1
ATOM 1555 O O . GLY A 1 187 ? -25.343 1.697 22.115 1.00 87.31 187 GLY A O 1
ATOM 1556 N N . ILE A 1 188 ? -23.697 1.294 20.641 1.00 93.25 188 ILE A N 1
ATOM 1557 C CA . ILE A 1 188 ? -24.240 0.033 20.114 1.00 93.25 188 ILE A CA 1
ATOM 1558 C C . ILE A 1 188 ? -23.849 -1.154 21.004 1.00 93.25 188 ILE A C 1
ATOM 1560 O O . ILE A 1 188 ? -22.934 -1.062 21.826 1.00 93.25 188 ILE A O 1
ATOM 1564 N N . SER A 1 189 ? -24.553 -2.280 20.850 1.00 94.88 189 SER A N 1
ATOM 1565 C CA . SER A 1 189 ? -24.300 -3.474 21.663 1.00 94.88 189 SER A CA 1
ATOM 1566 C C . SER A 1 189 ? -22.886 -4.031 21.443 1.00 94.88 189 SER A C 1
ATOM 1568 O O . SER A 1 189 ? -22.335 -3.951 20.345 1.00 94.88 189 SER A O 1
ATOM 1570 N N . VAL A 1 190 ? -22.308 -4.649 22.480 1.00 95.94 190 VAL A N 1
ATOM 1571 C CA . VAL A 1 190 ? -20.970 -5.270 22.425 1.00 95.94 190 VAL A CA 1
ATOM 1572 C C . VAL A 1 190 ? -20.864 -6.266 21.268 1.00 95.94 190 VAL A C 1
ATOM 1574 O O . VAL A 1 190 ? -19.925 -6.195 20.478 1.00 95.94 190 VAL A O 1
ATOM 1577 N N . GLY A 1 191 ? -21.860 -7.145 21.115 1.00 96.88 191 GLY A N 1
ATOM 1578 C CA . GLY A 1 191 ? -21.898 -8.119 20.021 1.00 96.88 191 GLY A CA 1
ATOM 1579 C C . GLY A 1 191 ? -21.930 -7.463 18.639 1.00 96.88 191 GLY A C 1
ATOM 1580 O O . GLY A 1 191 ? -21.253 -7.923 17.722 1.00 96.88 191 GLY A O 1
ATOM 1581 N N . GLU A 1 192 ? -22.640 -6.343 18.491 1.00 96.31 192 GLU A N 1
ATOM 1582 C CA . GLU A 1 192 ? -22.670 -5.594 17.236 1.00 96.31 192 GLU A CA 1
ATOM 1583 C C . GLU A 1 192 ? -21.310 -4.952 16.918 1.00 96.31 192 GLU A C 1
ATOM 1585 O O . GLU A 1 192 ? -20.828 -5.088 15.790 1.00 96.31 192 GLU A O 1
ATOM 1590 N N . VAL A 1 193 ? -20.643 -4.346 17.910 1.00 96.56 193 VAL A N 1
ATOM 1591 C CA . VAL A 1 193 ? -19.276 -3.809 17.760 1.00 96.56 193 VAL A CA 1
ATOM 1592 C C . VAL A 1 193 ? -18.309 -4.897 17.295 1.00 96.56 193 VAL A C 1
ATOM 1594 O O . VAL A 1 193 ? -17.540 -4.676 16.353 1.00 96.56 193 VAL A O 1
ATOM 1597 N N . LEU A 1 194 ? -18.343 -6.074 17.924 1.00 96.94 194 LEU A N 1
ATOM 1598 C CA . LEU A 1 194 ? -17.468 -7.194 17.570 1.00 96.94 194 LEU A CA 1
ATOM 1599 C C . LEU A 1 194 ? -17.773 -7.732 16.173 1.00 96.94 194 LEU A C 1
ATOM 1601 O O . LEU A 1 194 ? -16.859 -7.857 15.365 1.00 96.94 194 LEU A O 1
ATOM 1605 N N . SER A 1 195 ? -19.050 -7.929 15.836 1.00 96.31 195 SER A N 1
ATOM 1606 C CA . SER A 1 195 ? -19.450 -8.434 14.517 1.00 96.31 195 SER A CA 1
ATOM 1607 C C . SER A 1 195 ? -18.988 -7.532 13.362 1.00 96.31 195 SER A C 1
ATOM 1609 O O . SER A 1 195 ? -18.520 -8.024 12.332 1.00 96.31 195 SER A O 1
ATOM 1611 N N . ARG A 1 196 ? -19.068 -6.205 13.545 1.00 95.00 196 ARG A N 1
ATOM 1612 C CA . ARG A 1 196 ? -18.680 -5.202 12.542 1.00 95.00 196 ARG A CA 1
ATOM 1613 C C . ARG A 1 196 ? -17.162 -5.037 12.460 1.00 95.00 196 ARG A C 1
ATOM 1615 O O . ARG A 1 196 ? -16.610 -4.997 11.364 1.00 95.00 196 ARG A O 1
ATOM 1622 N N . SER A 1 197 ? -16.477 -4.984 13.606 1.00 96.31 197 SER A N 1
ATOM 1623 C CA . SER A 1 197 ? -15.015 -4.814 13.666 1.00 96.31 197 SER A CA 1
ATOM 1624 C C . SER A 1 197 ? -14.219 -6.095 13.412 1.00 96.31 197 SER A C 1
ATOM 1626 O O . SER A 1 197 ? -13.049 -6.016 13.044 1.00 96.31 197 SER A O 1
ATOM 1628 N N . ARG A 1 198 ? -14.826 -7.271 13.613 1.00 97.56 198 ARG A N 1
ATOM 1629 C CA . ARG A 1 198 ? -14.184 -8.598 13.574 1.00 97.56 198 ARG A CA 1
ATOM 1630 C C . ARG A 1 198 ? -12.991 -8.727 14.527 1.00 97.56 198 ARG A C 1
ATOM 1632 O O . ARG A 1 198 ? -12.057 -9.487 14.261 1.00 97.56 198 ARG A O 1
ATOM 1639 N N . ALA A 1 199 ? -12.993 -7.963 15.619 1.00 96.50 199 ALA A N 1
ATOM 1640 C CA . ALA A 1 199 ? -11.924 -7.968 16.620 1.00 96.50 199 ALA A CA 1
ATOM 1641 C C . ALA A 1 199 ? -11.913 -9.235 17.498 1.00 96.50 199 ALA A C 1
ATOM 1643 O O . ALA A 1 199 ? -10.941 -9.496 18.203 1.00 96.50 199 ALA A O 1
ATOM 1644 N N . ASP A 1 200 ? -12.986 -10.018 17.464 1.00 95.94 200 ASP A N 1
ATOM 1645 C CA . ASP A 1 200 ? -13.149 -11.322 18.112 1.00 95.94 200 ASP A CA 1
ATOM 1646 C C . ASP A 1 200 ? -12.775 -12.506 17.199 1.00 95.94 200 ASP A C 1
ATOM 1648 O O . ASP A 1 200 ? -12.741 -13.655 17.638 1.00 95.94 200 ASP A O 1
ATOM 1652 N N . GLN A 1 201 ? -12.466 -12.243 15.927 1.00 95.75 201 GLN A N 1
ATOM 1653 C CA . GLN A 1 201 ? -12.107 -13.272 14.957 1.00 95.75 201 GLN A CA 1
ATOM 1654 C C . GLN A 1 201 ? -10.590 -13.420 14.857 1.00 95.75 201 GLN A C 1
ATOM 1656 O O . GLN A 1 201 ? -9.859 -12.438 14.708 1.00 95.75 201 GLN A O 1
ATOM 1661 N N . ILE A 1 202 ? -10.112 -14.665 14.841 1.00 94.31 202 ILE A N 1
ATOM 1662 C CA . ILE A 1 202 ? -8.697 -14.964 14.605 1.00 94.31 202 ILE A CA 1
ATOM 1663 C C . ILE A 1 202 ? -8.324 -14.523 13.185 1.00 94.31 202 ILE A C 1
ATOM 1665 O O . ILE A 1 202 ? -9.024 -14.811 12.214 1.00 94.31 202 ILE A O 1
ATOM 1669 N N . LEU A 1 203 ? -7.211 -13.801 13.065 1.00 94.88 203 LEU A N 1
ATOM 1670 C CA . LEU A 1 203 ? -6.619 -13.462 11.778 1.00 94.88 203 LEU A CA 1
ATOM 1671 C C . LEU A 1 203 ? -5.583 -14.525 11.406 1.00 94.88 203 LEU A C 1
ATOM 1673 O O . LEU A 1 203 ? -4.495 -14.576 11.982 1.00 94.88 203 LEU A O 1
ATOM 1677 N N . GLU A 1 204 ? -5.905 -15.362 10.424 1.00 94.00 204 GLU A N 1
ATOM 1678 C CA . GLU A 1 204 ? -4.971 -16.364 9.918 1.00 94.00 204 GLU A CA 1
ATOM 1679 C C . GLU A 1 204 ? -3.834 -15.695 9.140 1.00 94.00 204 GLU A C 1
ATOM 1681 O O . GLU A 1 204 ? -4.004 -15.148 8.049 1.00 94.00 204 GLU A O 1
ATOM 1686 N N . THR A 1 205 ? -2.632 -15.741 9.705 1.00 94.88 205 THR A N 1
ATOM 1687 C CA . THR A 1 205 ? -1.437 -15.177 9.083 1.00 94.88 205 THR A CA 1
ATOM 1688 C C . THR A 1 205 ? -0.242 -16.089 9.291 1.00 94.88 205 THR A C 1
ATOM 1690 O O . THR A 1 205 ? -0.059 -16.692 10.347 1.00 94.88 205 THR A O 1
ATOM 1693 N N . LYS A 1 206 ? 0.615 -16.169 8.269 1.00 95.38 206 LYS A N 1
ATOM 1694 C CA . LYS A 1 206 ? 1.890 -16.895 8.351 1.00 95.38 206 LYS A CA 1
ATOM 1695 C C . LYS A 1 206 ? 2.951 -16.117 9.133 1.00 95.38 206 LYS A C 1
ATOM 1697 O O . LYS A 1 206 ? 3.981 -16.683 9.490 1.00 95.38 206 LYS A O 1
ATOM 1702 N N . ASP A 1 207 ? 2.739 -14.820 9.354 1.00 96.25 207 ASP A N 1
ATOM 1703 C CA . ASP A 1 207 ? 3.690 -13.978 10.071 1.00 96.25 207 ASP A CA 1
ATOM 1704 C C . ASP A 1 207 ? 3.445 -14.040 11.584 1.00 96.25 207 ASP A C 1
ATOM 1706 O O . ASP A 1 207 ? 2.394 -13.622 12.072 1.00 96.25 207 ASP A O 1
ATOM 1710 N N . LYS A 1 208 ? 4.444 -14.535 12.325 1.00 97.31 208 LYS A N 1
ATOM 1711 C CA . LYS A 1 208 ? 4.378 -14.710 13.782 1.00 97.31 208 LYS A CA 1
ATOM 1712 C C . LYS A 1 208 ? 4.141 -13.398 14.538 1.00 97.31 208 LYS A C 1
ATOM 1714 O O . LYS A 1 208 ? 3.434 -13.418 15.540 1.00 97.31 208 LYS A O 1
ATOM 1719 N N . LEU A 1 209 ? 4.702 -12.276 14.076 1.00 97.38 209 LEU A N 1
ATOM 1720 C CA . LEU A 1 209 ? 4.531 -10.979 14.739 1.00 97.38 209 LEU A CA 1
ATOM 1721 C C . LEU A 1 209 ? 3.102 -10.465 14.563 1.00 97.38 209 LEU A C 1
ATOM 1723 O O . LEU A 1 209 ? 2.479 -10.069 15.541 1.00 97.38 209 LEU A O 1
ATOM 1727 N N . ILE A 1 210 ? 2.546 -10.546 13.346 1.00 97.50 210 ILE A N 1
ATOM 1728 C CA . ILE A 1 210 ? 1.133 -10.184 13.122 1.00 97.50 210 ILE A CA 1
ATOM 1729 C C . ILE A 1 210 ? 0.213 -11.110 13.913 1.00 97.50 210 ILE A C 1
ATOM 1731 O O . ILE A 1 210 ? -0.751 -10.637 14.498 1.00 97.50 210 ILE A O 1
ATOM 1735 N N . SER A 1 211 ? 0.513 -12.411 13.955 1.00 97.62 211 SER A N 1
ATOM 1736 C CA . SER A 1 211 ? -0.270 -13.375 14.733 1.00 97.62 211 SER A CA 1
ATOM 1737 C C . SER A 1 211 ? -0.295 -13.004 16.220 1.00 97.62 211 SER A C 1
ATOM 1739 O O . SER A 1 211 ? -1.361 -12.990 16.829 1.00 97.62 211 SER A O 1
ATOM 1741 N N . LYS A 1 212 ? 0.848 -12.594 16.790 1.00 98.06 212 LYS A N 1
ATOM 1742 C CA . LYS A 1 212 ? 0.922 -12.110 18.175 1.00 98.06 212 LYS A CA 1
ATOM 1743 C C . LYS A 1 212 ? 0.041 -10.873 18.403 1.00 98.06 212 LYS A C 1
ATOM 1745 O O . LYS A 1 212 ? -0.775 -10.891 19.318 1.00 98.06 212 LYS A O 1
ATOM 1750 N N . LEU A 1 213 ? 0.147 -9.855 17.546 1.00 98.38 213 LEU A N 1
ATOM 1751 C CA . LEU A 1 213 ? -0.667 -8.632 17.647 1.00 98.38 213 LEU A CA 1
ATOM 1752 C C . LEU A 1 213 ? -2.169 -8.914 17.447 1.00 98.38 213 LEU A C 1
ATOM 1754 O O . LEU A 1 213 ? -3.018 -8.322 18.107 1.00 98.38 213 LEU A O 1
ATOM 1758 N N . ALA A 1 214 ? -2.519 -9.857 16.567 1.00 98.19 214 ALA A N 1
ATOM 1759 C CA . ALA A 1 214 ? -3.899 -10.295 16.372 1.00 98.19 214 ALA A CA 1
ATOM 1760 C C . ALA A 1 214 ? -4.460 -11.013 17.610 1.00 98.19 214 ALA A C 1
ATOM 1762 O O . ALA A 1 214 ? -5.612 -10.792 17.979 1.00 98.19 214 ALA A O 1
ATOM 1763 N N . LEU A 1 215 ? -3.648 -11.837 18.282 1.00 98.25 215 LEU A N 1
ATOM 1764 C CA . LEU A 1 215 ? -4.022 -12.460 19.555 1.00 98.25 215 LEU A CA 1
ATOM 1765 C C . LEU A 1 215 ? -4.176 -11.429 20.678 1.00 98.25 215 LEU A C 1
ATOM 1767 O O . LEU A 1 215 ? -5.020 -11.606 21.552 1.00 98.25 215 LEU A O 1
ATOM 1771 N N . GLU A 1 216 ? -3.384 -10.359 20.674 1.00 98.19 216 GLU A N 1
ATOM 1772 C CA . GLU A 1 216 ? -3.545 -9.252 21.621 1.00 98.19 216 GLU A CA 1
ATOM 1773 C C . GLU A 1 216 ? -4.855 -8.493 21.378 1.00 98.19 216 GLU A C 1
ATOM 1775 O O . GLU A 1 216 ? -5.606 -8.293 22.332 1.00 98.19 216 GLU A O 1
ATOM 1780 N N . LEU A 1 217 ? -5.206 -8.192 20.119 1.00 98.44 217 LEU A N 1
ATOM 1781 C CA . LEU A 1 217 ? -6.516 -7.619 19.776 1.00 98.44 217 LEU A CA 1
ATOM 1782 C C . LEU A 1 217 ? -7.670 -8.506 20.269 1.00 98.44 217 LEU A C 1
ATOM 1784 O O . LEU A 1 217 ? -8.619 -8.005 20.873 1.00 98.44 217 LEU A O 1
ATOM 1788 N N . LEU A 1 218 ? -7.555 -9.821 20.062 1.00 98.25 218 LEU A N 1
ATOM 1789 C CA . LEU A 1 218 ? -8.534 -10.807 20.519 1.00 98.25 218 LEU A CA 1
ATOM 1790 C C . LEU A 1 218 ? -8.671 -10.822 22.050 1.00 98.25 218 LEU A C 1
ATOM 1792 O O . LEU A 1 218 ? -9.774 -10.878 22.584 1.00 98.25 218 LEU A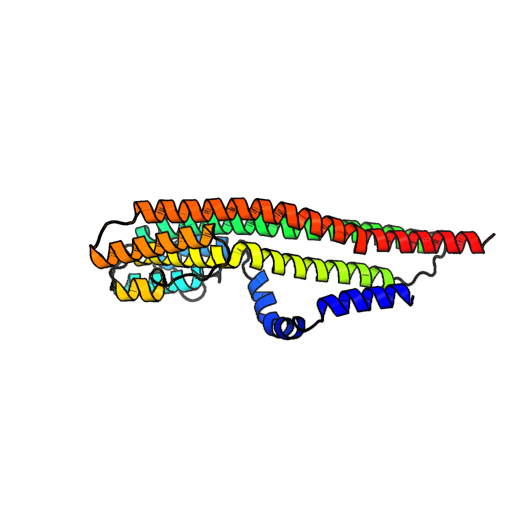 O 1
ATOM 1796 N N . LYS A 1 219 ? -7.557 -10.741 22.783 1.00 97.88 219 LYS A N 1
ATOM 1797 C CA . LYS A 1 219 ? -7.583 -10.668 24.253 1.00 97.88 219 LYS A CA 1
ATOM 1798 C C . LYS A 1 219 ? -8.229 -9.375 24.745 1.00 97.88 219 LYS A C 1
ATOM 1800 O O . LYS A 1 219 ? -8.972 -9.409 25.725 1.00 97.88 219 LYS A O 1
ATOM 1805 N N . LEU A 1 220 ? -7.963 -8.247 24.084 1.00 98.00 220 LEU A N 1
ATOM 1806 C CA . LEU A 1 220 ? -8.581 -6.963 24.425 1.00 98.00 220 LEU A CA 1
ATOM 1807 C C . LEU A 1 220 ? -10.092 -6.982 24.170 1.00 98.00 220 LEU A C 1
ATOM 1809 O O . LEU A 1 220 ? -10.856 -6.546 25.032 1.00 98.00 220 LEU A O 1
ATOM 1813 N N . SER A 1 221 ? -10.535 -7.540 23.040 1.00 97.75 221 SER A N 1
ATOM 1814 C CA . SER A 1 221 ? -11.963 -7.669 22.730 1.00 97.75 221 SER A CA 1
ATOM 1815 C C . SER A 1 221 ? -12.684 -8.609 23.708 1.00 97.75 221 SER A C 1
ATOM 1817 O O . SER A 1 221 ? -13.766 -8.276 24.199 1.00 97.75 221 SER A O 1
ATOM 1819 N N . GLN A 1 222 ? -12.053 -9.722 24.097 1.00 97.50 222 GLN A N 1
ATOM 1820 C CA . GLN A 1 222 ? -12.571 -10.638 25.121 1.00 97.50 222 GLN A CA 1
ATOM 1821 C C . GLN A 1 222 ? -12.651 -9.996 26.511 1.00 97.50 222 GLN A C 1
ATOM 1823 O O . GLN A 1 222 ? -13.680 -10.125 27.170 1.00 97.50 222 GLN A O 1
ATOM 1828 N N . ARG A 1 223 ? -11.606 -9.279 26.954 1.00 97.06 223 ARG A N 1
ATOM 1829 C CA . ARG A 1 223 ? -11.611 -8.546 28.235 1.00 97.06 223 ARG A CA 1
ATOM 1830 C C . ARG A 1 223 ? -12.720 -7.502 28.276 1.00 97.06 223 ARG A C 1
ATOM 1832 O O . ARG A 1 223 ? -13.432 -7.408 29.269 1.00 97.06 223 ARG A O 1
ATOM 1839 N N . TRP A 1 224 ? -12.881 -6.741 27.197 1.00 96.81 224 TRP A N 1
ATOM 1840 C CA . TRP A 1 224 ? -13.956 -5.758 27.105 1.00 96.81 224 TRP A CA 1
ATOM 1841 C C . TRP A 1 224 ? -15.338 -6.417 27.205 1.00 96.81 224 TRP A C 1
ATOM 1843 O O . TRP A 1 224 ? -16.206 -5.918 27.914 1.00 96.81 224 TRP A O 1
ATOM 1853 N N . THR A 1 225 ? -15.514 -7.575 26.570 1.00 96.69 225 THR A N 1
ATOM 1854 C CA . THR A 1 225 ? -16.780 -8.324 26.585 1.00 96.69 225 THR A CA 1
ATOM 1855 C C . THR A 1 225 ? -17.096 -8.932 27.949 1.00 96.69 225 THR A C 1
ATOM 1857 O O . THR A 1 225 ? -18.245 -8.895 28.378 1.00 96.69 225 THR A O 1
ATOM 1860 N N . SER A 1 226 ? -16.100 -9.501 28.635 1.00 97.06 226 SER A N 1
ATOM 1861 C CA . SER A 1 226 ? -16.318 -10.244 29.881 1.00 97.06 226 SER A CA 1
ATOM 1862 C C . SER A 1 226 ? -16.422 -9.359 31.119 1.00 97.06 226 SER A C 1
ATOM 1864 O O . SER A 1 226 ? -17.160 -9.701 32.039 1.00 97.06 226 SER A O 1
ATOM 1866 N N . SER A 1 227 ? -15.697 -8.237 31.163 1.00 94.81 227 SER A N 1
ATOM 1867 C CA . SER A 1 227 ? -15.623 -7.387 32.360 1.00 94.81 227 SER A CA 1
ATOM 1868 C C . SER A 1 227 ? -15.992 -5.926 32.128 1.00 94.81 227 SER A C 1
ATOM 1870 O O . SER A 1 227 ? -15.985 -5.148 33.080 1.00 94.81 227 SER A O 1
ATOM 1872 N N . GLY A 1 228 ? -16.287 -5.514 30.889 1.00 92.12 228 GLY A N 1
ATOM 1873 C CA . GLY A 1 228 ? -16.517 -4.102 30.571 1.00 92.12 228 GLY A CA 1
ATOM 1874 C C . GLY A 1 228 ? -15.285 -3.223 30.812 1.00 92.12 228 GLY A C 1
ATOM 1875 O O . GLY A 1 228 ? -15.417 -2.005 30.934 1.00 92.12 228 GLY A O 1
ATOM 1876 N N . ALA A 1 229 ? -14.091 -3.824 30.909 1.00 92.31 229 ALA A N 1
ATOM 1877 C CA . ALA A 1 229 ? -12.863 -3.112 31.230 1.00 92.31 229 ALA A CA 1
ATOM 1878 C C . ALA A 1 229 ? -12.571 -1.988 30.223 1.00 92.31 229 ALA A C 1
ATOM 1880 O O . ALA A 1 229 ? -12.797 -2.118 29.014 1.00 92.31 229 ALA A O 1
ATOM 1881 N N . GLN A 1 230 ? -12.011 -0.886 30.723 1.00 93.94 230 GLN A N 1
ATOM 1882 C CA . GLN A 1 230 ? -11.463 0.159 29.868 1.00 93.94 230 GLN A CA 1
ATOM 1883 C C . GLN A 1 230 ? -10.219 -0.384 29.160 1.00 93.94 230 GLN A C 1
ATOM 1885 O O . GLN A 1 230 ? -9.210 -0.634 29.804 1.00 93.94 230 GLN A O 1
ATOM 1890 N N . VAL A 1 231 ? -10.328 -0.582 27.843 1.00 96.62 231 VAL A N 1
ATOM 1891 C CA . VAL A 1 231 ? -9.251 -1.091 26.968 1.00 96.62 231 VAL A CA 1
ATOM 1892 C C . VAL A 1 231 ? -8.692 -0.033 26.003 1.00 96.62 231 VAL A C 1
ATOM 1894 O O . VAL A 1 231 ? -8.045 -0.369 25.019 1.00 96.62 231 VAL A O 1
ATOM 1897 N N . ASP A 1 232 ? -9.020 1.251 26.201 1.00 95.31 232 ASP A N 1
ATOM 1898 C CA . ASP A 1 232 ? -8.655 2.321 25.251 1.00 95.31 232 ASP A CA 1
ATOM 1899 C C . ASP A 1 232 ? -7.148 2.542 25.153 1.00 95.31 232 ASP A C 1
ATOM 1901 O O . ASP A 1 232 ? -6.630 2.737 24.056 1.00 95.31 232 ASP A O 1
ATOM 1905 N N . LEU A 1 233 ? -6.455 2.506 26.292 1.00 96.12 233 LEU A N 1
ATOM 1906 C CA . LEU A 1 233 ? -5.014 2.728 26.343 1.00 96.12 233 LEU A CA 1
ATOM 1907 C C . LEU A 1 233 ? -4.269 1.573 25.675 1.00 96.12 233 LEU A C 1
ATOM 1909 O O . LEU A 1 233 ? -3.485 1.816 24.761 1.00 96.12 233 LEU A O 1
ATOM 1913 N N . GLU A 1 234 ? -4.584 0.325 26.040 1.00 97.69 234 GLU A N 1
ATOM 1914 C CA . GLU A 1 234 ? -3.929 -0.841 25.435 1.00 97.69 234 GLU A CA 1
ATOM 1915 C C . GLU A 1 234 ? -4.236 -0.954 23.932 1.00 97.69 234 GLU A C 1
ATOM 1917 O O . GLU A 1 234 ? -3.393 -1.385 23.146 1.00 97.69 234 GLU A O 1
ATOM 1922 N N . LEU A 1 235 ? -5.433 -0.542 23.499 1.00 96.94 235 LEU A N 1
ATOM 1923 C CA . LEU A 1 235 ? -5.791 -0.527 22.081 1.00 96.94 235 LEU A CA 1
ATOM 1924 C C . LEU A 1 235 ? -5.032 0.556 21.299 1.00 96.94 235 LEU A C 1
ATOM 1926 O O . LEU A 1 235 ? -4.681 0.344 20.137 1.00 96.94 235 LEU A O 1
ATOM 1930 N N . ASP A 1 236 ? -4.757 1.702 21.922 1.00 96.31 236 ASP A N 1
ATOM 1931 C CA . ASP A 1 236 ? -3.963 2.774 21.317 1.00 96.31 236 ASP A CA 1
ATOM 1932 C C . ASP A 1 236 ? -2.494 2.400 21.185 1.00 96.31 236 ASP A C 1
ATOM 1934 O O . ASP A 1 236 ? -1.886 2.681 20.147 1.00 96.31 236 ASP A O 1
ATOM 1938 N N . GLU A 1 237 ? -1.956 1.719 22.193 1.00 97.81 237 GLU A N 1
ATOM 1939 C CA . GLU A 1 237 ? -0.628 1.111 22.150 1.00 97.81 237 GLU A CA 1
ATOM 1940 C C . GLU A 1 237 ? -0.552 0.065 21.035 1.00 97.81 237 GLU A C 1
ATOM 1942 O O . GLU A 1 237 ? 0.312 0.171 20.163 1.00 97.81 237 GLU A O 1
ATOM 1947 N N . LEU A 1 238 ? -1.521 -0.856 20.964 1.00 98.06 238 LEU A N 1
ATOM 1948 C CA . LEU A 1 238 ? -1.580 -1.889 19.928 1.00 98.06 238 LEU A CA 1
ATOM 1949 C C . LEU A 1 238 ? -1.641 -1.296 18.511 1.00 98.06 238 LEU A C 1
ATOM 1951 O O . LEU A 1 238 ? -0.912 -1.728 17.615 1.00 98.06 238 LEU A O 1
ATOM 1955 N N . LEU A 1 239 ? -2.486 -0.286 18.280 1.00 97.56 239 LEU A N 1
ATOM 1956 C CA . LEU A 1 239 ? -2.548 0.397 16.983 1.00 97.56 239 LEU A CA 1
ATOM 1957 C C . LEU A 1 239 ? -1.250 1.159 16.672 1.00 97.56 239 LEU A C 1
ATOM 1959 O O . LEU A 1 239 ? -0.837 1.222 15.509 1.00 97.56 239 LEU A O 1
ATOM 1963 N N . GLY A 1 240 ? -0.590 1.704 17.697 1.00 97.19 240 GLY A N 1
ATOM 1964 C CA . GLY A 1 240 ? 0.744 2.291 17.595 1.00 97.19 240 GLY A CA 1
ATOM 1965 C C . GLY A 1 240 ? 1.794 1.271 17.148 1.00 97.19 240 GLY A C 1
ATOM 1966 O O . GLY A 1 240 ? 2.535 1.534 16.198 1.00 97.19 240 GLY A O 1
ATOM 1967 N N . GLU A 1 241 ? 1.808 0.084 17.755 1.00 98.06 241 GLU A N 1
ATOM 1968 C CA . GLU A 1 241 ? 2.698 -1.022 17.385 1.00 98.06 241 GLU A CA 1
ATOM 1969 C C . GLU A 1 241 ? 2.431 -1.534 15.964 1.00 98.06 241 GLU A C 1
ATOM 1971 O O . GLU A 1 241 ? 3.368 -1.728 15.182 1.00 98.06 241 GLU A O 1
ATOM 1976 N N . ILE A 1 242 ? 1.158 -1.683 15.580 1.00 97.81 242 ILE A N 1
ATOM 1977 C CA . ILE A 1 242 ? 0.767 -2.044 14.209 1.00 97.81 242 ILE A CA 1
ATOM 1978 C C . ILE A 1 242 ? 1.312 -1.010 13.215 1.00 97.81 242 ILE A C 1
ATOM 1980 O O . ILE A 1 242 ? 1.863 -1.378 12.171 1.00 97.81 242 ILE A O 1
ATOM 1984 N N . ASN A 1 243 ? 1.196 0.284 13.527 1.00 96.81 243 ASN A N 1
ATOM 1985 C CA . ASN A 1 243 ? 1.702 1.350 12.667 1.00 96.81 243 ASN A CA 1
ATOM 1986 C C . ASN A 1 243 ? 3.240 1.376 12.607 1.00 96.81 243 ASN A C 1
ATOM 1988 O O . ASN A 1 243 ? 3.816 1.581 11.535 1.00 96.81 243 ASN A O 1
ATOM 1992 N N . PHE A 1 244 ? 3.915 1.103 13.724 1.00 97.56 244 PHE A N 1
ATOM 1993 C CA . PHE A 1 244 ? 5.366 0.939 13.760 1.00 97.56 244 PHE A CA 1
ATOM 1994 C C . PHE A 1 244 ? 5.820 -0.218 12.857 1.00 97.56 244 PHE A C 1
ATOM 1996 O O . PHE A 1 244 ? 6.669 -0.030 11.979 1.00 97.56 244 PHE A O 1
ATOM 2003 N N . LEU A 1 245 ? 5.190 -1.390 12.987 1.00 97.94 245 LEU A N 1
ATOM 2004 C CA . LEU A 1 245 ? 5.469 -2.555 12.146 1.00 97.94 245 LEU A CA 1
ATOM 2005 C C . LEU A 1 245 ? 5.183 -2.263 10.664 1.00 97.94 245 LEU A C 1
ATOM 2007 O O . LEU A 1 245 ? 5.893 -2.741 9.773 1.00 97.94 245 LEU A O 1
ATOM 2011 N N . ARG A 1 246 ? 4.167 -1.440 10.384 1.00 96.81 246 ARG A N 1
ATOM 2012 C CA . ARG A 1 246 ? 3.818 -0.990 9.030 1.00 96.81 246 ARG A CA 1
ATOM 2013 C C . ARG A 1 246 ? 4.938 -0.166 8.407 1.00 96.81 246 ARG A C 1
ATOM 2015 O O . ARG A 1 246 ? 5.322 -0.428 7.265 1.00 96.81 246 ARG A O 1
ATOM 2022 N N . GLU A 1 247 ? 5.507 0.770 9.158 1.00 97.06 247 GLU A N 1
ATOM 2023 C CA . GLU A 1 247 ? 6.650 1.573 8.720 1.00 97.06 247 GLU A CA 1
ATOM 2024 C C . GLU A 1 247 ? 7.926 0.726 8.565 1.00 97.06 247 GLU A C 1
ATOM 2026 O O . GLU A 1 247 ? 8.659 0.881 7.584 1.00 97.06 247 GLU A O 1
ATOM 2031 N N . GLU A 1 248 ? 8.175 -0.232 9.461 1.00 97.75 248 GLU A N 1
ATOM 2032 C CA . GLU A 1 248 ? 9.308 -1.157 9.336 1.00 97.75 248 GLU A CA 1
ATOM 2033 C C . GLU A 1 248 ? 9.203 -2.006 8.056 1.00 97.75 248 GLU A C 1
ATOM 2035 O O . GLU A 1 248 ? 10.151 -2.114 7.266 1.00 97.75 248 GLU A O 1
ATOM 2040 N N . ARG A 1 249 ? 8.018 -2.568 7.790 1.00 97.25 249 ARG A N 1
ATOM 2041 C CA . ARG A 1 249 ? 7.750 -3.314 6.555 1.00 97.25 249 ARG A CA 1
ATOM 2042 C C . ARG A 1 249 ? 7.844 -2.440 5.317 1.00 97.25 249 ARG A C 1
ATOM 2044 O O . ARG A 1 249 ? 8.296 -2.940 4.287 1.00 97.25 249 ARG A O 1
ATOM 2051 N N . ARG A 1 250 ? 7.490 -1.154 5.408 1.00 97.38 250 ARG A N 1
ATOM 2052 C CA . ARG A 1 250 ? 7.686 -0.180 4.325 1.00 97.38 250 ARG A CA 1
ATOM 2053 C C . ARG A 1 250 ? 9.150 -0.055 3.940 1.00 97.38 250 ARG A C 1
ATOM 2055 O O . ARG A 1 250 ? 9.459 -0.132 2.757 1.00 97.38 250 ARG A O 1
ATOM 2062 N N . ARG A 1 251 ? 10.050 0.060 4.920 1.00 97.69 251 ARG A N 1
ATOM 2063 C CA . ARG A 1 251 ? 11.501 0.127 4.673 1.00 97.69 251 ARG A CA 1
ATOM 2064 C C . ARG A 1 251 ? 12.016 -1.151 4.005 1.00 97.69 251 ARG A C 1
ATOM 2066 O O . ARG A 1 251 ? 12.742 -1.083 3.017 1.00 97.69 251 ARG A O 1
ATOM 2073 N N . LYS A 1 252 ? 11.584 -2.326 4.483 1.00 97.75 252 LYS A N 1
ATOM 2074 C CA . LYS A 1 252 ? 11.929 -3.625 3.863 1.00 97.75 252 LYS A CA 1
ATOM 2075 C C . LYS A 1 252 ? 11.381 -3.746 2.435 1.00 97.75 252 LYS A C 1
ATOM 2077 O O . LYS A 1 252 ? 12.066 -4.258 1.550 1.00 97.75 252 LYS A O 1
ATOM 2082 N N . PHE A 1 253 ? 10.155 -3.278 2.212 1.00 97.56 253 PHE A N 1
ATOM 2083 C CA . PHE A 1 253 ? 9.522 -3.219 0.897 1.00 97.56 253 PHE A CA 1
ATOM 2084 C C . PHE A 1 253 ? 10.298 -2.303 -0.055 1.00 97.56 253 PHE A C 1
ATOM 2086 O O . PHE A 1 253 ? 10.598 -2.714 -1.172 1.00 97.56 253 PHE A O 1
ATOM 2093 N N . GLU A 1 254 ? 10.678 -1.109 0.400 1.00 97.56 254 GLU A N 1
ATOM 2094 C CA . GLU A 1 254 ? 11.460 -0.129 -0.357 1.00 97.56 254 GLU A CA 1
ATOM 2095 C C . GLU A 1 254 ? 12.819 -0.694 -0.788 1.00 97.56 254 GLU A C 1
ATOM 2097 O O . GLU A 1 254 ? 13.142 -0.659 -1.975 1.00 97.56 254 GLU A O 1
ATOM 2102 N N . LEU A 1 255 ? 13.564 -1.309 0.138 1.00 97.88 255 LEU A N 1
ATOM 2103 C CA . LEU A 1 255 ? 14.848 -1.955 -0.155 1.00 97.88 255 LEU A CA 1
ATOM 2104 C C . LEU A 1 255 ? 14.699 -3.047 -1.225 1.00 97.88 255 LEU A C 1
ATOM 2106 O O . LEU A 1 255 ? 15.420 -3.071 -2.225 1.00 97.88 255 LEU A O 1
ATOM 2110 N N . LYS A 1 256 ? 13.723 -3.943 -1.041 1.00 97.12 256 LYS A N 1
ATOM 2111 C CA . LYS A 1 256 ? 13.482 -5.052 -1.971 1.00 97.12 256 LYS A CA 1
ATOM 2112 C C . LYS A 1 256 ? 13.046 -4.562 -3.347 1.00 97.12 256 LYS A C 1
ATOM 2114 O O . LYS A 1 256 ? 13.495 -5.089 -4.365 1.00 97.12 256 LYS A O 1
ATOM 2119 N N . LEU A 1 257 ? 12.173 -3.560 -3.386 1.00 96.81 257 LEU A N 1
ATOM 2120 C CA . LEU A 1 257 ? 11.711 -2.962 -4.628 1.00 96.81 257 LEU A CA 1
ATOM 2121 C C . LEU A 1 257 ? 12.841 -2.206 -5.335 1.00 96.81 257 LEU A C 1
ATOM 2123 O O . LEU A 1 257 ? 12.898 -2.245 -6.559 1.00 96.81 257 LEU A O 1
ATOM 2127 N N . GLY A 1 258 ? 13.775 -1.608 -4.590 1.00 97.56 258 GLY A N 1
ATOM 2128 C CA . GLY A 1 258 ? 15.010 -1.037 -5.127 1.00 97.56 258 GLY A CA 1
ATOM 2129 C C . GLY A 1 258 ? 15.841 -2.064 -5.901 1.00 97.56 258 GLY A C 1
ATOM 2130 O O . GLY A 1 258 ? 16.245 -1.790 -7.031 1.00 97.56 258 GLY A O 1
ATOM 2131 N N . GLY A 1 259 ? 16.009 -3.271 -5.352 1.00 97.94 259 GLY A N 1
ATOM 2132 C CA . GLY A 1 259 ? 16.666 -4.382 -6.051 1.00 97.94 259 GLY A CA 1
ATOM 2133 C C . GLY A 1 259 ? 15.905 -4.839 -7.302 1.00 97.94 259 GLY A C 1
ATOM 2134 O O . GLY A 1 259 ? 16.490 -4.965 -8.376 1.00 97.94 259 GLY A O 1
ATOM 2135 N N . ILE A 1 260 ? 14.581 -5.014 -7.201 1.00 96.75 260 ILE A N 1
ATOM 2136 C CA . ILE A 1 260 ? 13.729 -5.377 -8.352 1.00 96.75 260 ILE A CA 1
ATOM 2137 C C . ILE A 1 260 ? 13.826 -4.321 -9.458 1.00 96.75 260 ILE A C 1
ATOM 2139 O O . ILE A 1 260 ? 13.955 -4.668 -10.633 1.00 96.75 260 ILE A O 1
ATOM 2143 N N . ARG A 1 261 ? 13.782 -3.039 -9.083 1.00 97.19 261 ARG A N 1
ATOM 2144 C CA . ARG A 1 261 ? 13.915 -1.895 -9.986 1.00 97.19 261 ARG A CA 1
ATOM 2145 C C . ARG A 1 261 ? 15.254 -1.922 -10.712 1.00 97.19 261 ARG A C 1
ATOM 2147 O O . ARG A 1 261 ? 15.262 -1.786 -11.929 1.00 97.19 261 ARG A O 1
ATOM 2154 N N . PHE A 1 262 ? 16.355 -2.137 -9.992 1.00 97.75 262 PHE A N 1
ATOM 2155 C CA . PHE A 1 262 ? 17.687 -2.237 -10.589 1.00 97.75 262 PHE A CA 1
ATOM 2156 C C . PHE A 1 262 ? 17.763 -3.366 -11.625 1.00 97.75 262 PHE A C 1
ATOM 2158 O O . PHE A 1 262 ? 18.173 -3.133 -12.759 1.00 97.75 262 PHE A O 1
ATOM 2165 N N . ILE A 1 263 ? 17.271 -4.560 -11.280 1.00 96.62 263 ILE A N 1
ATOM 2166 C CA . ILE A 1 263 ? 17.220 -5.694 -12.215 1.00 96.62 263 ILE A CA 1
ATOM 2167 C C . ILE A 1 263 ? 16.402 -5.332 -13.463 1.00 96.62 263 ILE A C 1
ATOM 2169 O O . ILE A 1 263 ? 16.831 -5.621 -14.577 1.00 96.62 263 ILE A O 1
ATOM 2173 N N . HIS A 1 264 ? 15.260 -4.654 -13.307 1.00 95.75 264 HIS A N 1
ATOM 2174 C CA . HIS A 1 264 ? 14.443 -4.229 -14.449 1.00 95.75 264 HIS A CA 1
ATOM 2175 C C . HIS A 1 264 ? 15.162 -3.216 -15.340 1.00 95.75 264 HIS A C 1
ATOM 2177 O O . HIS A 1 264 ? 15.103 -3.344 -16.562 1.00 95.75 264 HIS A O 1
ATOM 2183 N N . MET A 1 265 ? 15.872 -2.249 -14.754 1.00 96.00 265 MET A N 1
ATOM 2184 C CA . MET A 1 265 ? 16.690 -1.302 -15.518 1.00 96.00 265 MET A CA 1
ATOM 2185 C C . MET A 1 265 ? 17.728 -2.028 -16.367 1.00 96.00 265 MET A C 1
ATOM 2187 O O . MET A 1 265 ? 17.829 -1.764 -17.562 1.00 96.00 265 MET A O 1
ATOM 2191 N N . VAL A 1 266 ? 18.460 -2.974 -15.777 1.00 95.25 266 VAL A N 1
ATOM 2192 C CA . VAL A 1 266 ? 19.506 -3.725 -16.482 1.00 95.25 266 VAL A CA 1
ATOM 2193 C C . VAL A 1 266 ? 18.908 -4.599 -17.591 1.00 95.25 266 VAL A C 1
ATOM 2195 O O . VAL A 1 266 ? 19.351 -4.550 -18.736 1.00 95.25 266 VAL A O 1
ATOM 2198 N N . VAL A 1 267 ? 17.868 -5.373 -17.278 1.00 94.12 267 VAL A N 1
ATOM 2199 C CA . VAL A 1 267 ? 17.319 -6.374 -18.205 1.00 94.12 267 VAL A CA 1
ATOM 2200 C C . VAL A 1 267 ? 16.519 -5.746 -19.346 1.00 94.12 267 VAL A C 1
ATOM 2202 O O . VAL A 1 267 ? 16.627 -6.210 -20.475 1.00 94.12 267 VAL A O 1
ATOM 2205 N N . PHE A 1 268 ? 15.715 -4.712 -19.088 1.00 95.00 268 PHE A N 1
ATOM 2206 C CA . PHE A 1 268 ? 14.796 -4.175 -20.100 1.00 95.00 268 PHE A CA 1
ATOM 2207 C C . PHE A 1 268 ? 15.288 -2.886 -20.756 1.00 95.00 268 PHE A C 1
ATOM 2209 O O . PHE A 1 268 ? 15.032 -2.669 -21.939 1.00 95.00 268 PHE A O 1
ATOM 2216 N N . TYR A 1 269 ? 16.000 -2.032 -20.020 1.00 92.94 269 TYR A N 1
ATOM 2217 C CA . TYR A 1 269 ? 16.395 -0.713 -20.519 1.00 92.94 269 TYR A CA 1
ATOM 2218 C C . TYR A 1 269 ? 17.841 -0.722 -21.016 1.00 92.94 269 TYR A C 1
ATOM 2220 O O . TYR A 1 269 ? 18.091 -0.370 -22.168 1.00 92.94 269 TYR A O 1
ATOM 2228 N N . LEU A 1 270 ? 18.785 -1.212 -20.205 1.00 91.94 270 LEU A N 1
ATOM 2229 C CA . LEU A 1 270 ? 20.190 -1.314 -20.609 1.00 91.94 270 LEU A CA 1
ATOM 2230 C C . LEU A 1 270 ? 20.378 -2.329 -21.740 1.00 91.94 270 LEU A C 1
ATOM 2232 O O . LEU A 1 270 ? 21.094 -2.043 -22.693 1.00 91.94 270 LEU A O 1
ATOM 2236 N N . LEU A 1 271 ? 19.700 -3.480 -21.693 1.00 91.00 271 LEU A N 1
ATOM 2237 C CA . LEU A 1 271 ? 19.744 -4.434 -22.804 1.00 91.00 271 LEU A CA 1
ATOM 2238 C C . LEU A 1 271 ? 19.197 -3.823 -24.103 1.00 91.00 271 LEU A C 1
ATOM 2240 O O . LEU A 1 271 ? 19.766 -4.045 -25.168 1.00 91.00 271 LEU A O 1
ATOM 2244 N N . GLY A 1 272 ? 18.137 -3.010 -24.018 1.00 88.56 272 GLY A N 1
ATOM 2245 C CA . GLY A 1 272 ? 17.611 -2.263 -25.162 1.00 88.56 272 GLY A CA 1
ATOM 2246 C C . GLY A 1 272 ? 18.660 -1.332 -25.771 1.00 88.56 272 GLY A C 1
ATOM 2247 O O . GLY A 1 272 ? 18.851 -1.336 -26.985 1.00 88.56 272 GLY A O 1
ATOM 2248 N N . TYR A 1 273 ? 19.397 -0.607 -24.928 1.00 89.75 273 TYR A N 1
ATOM 2249 C CA . TYR A 1 273 ? 20.528 0.218 -25.352 1.00 89.75 273 TYR A CA 1
ATOM 2250 C C . TYR A 1 273 ? 21.652 -0.611 -25.998 1.00 89.75 273 TYR A C 1
ATOM 2252 O O . TYR A 1 273 ? 22.093 -0.297 -27.102 1.00 89.75 273 TYR A O 1
ATOM 2260 N N . LEU A 1 274 ? 22.070 -1.714 -25.366 1.00 91.00 274 LEU A N 1
ATOM 2261 C CA . LEU A 1 274 ? 23.119 -2.594 -25.893 1.00 91.00 274 LEU A CA 1
ATOM 2262 C C . LEU A 1 274 ? 22.756 -3.183 -27.259 1.00 91.00 274 LEU A C 1
ATOM 2264 O O . LEU A 1 274 ? 23.626 -3.303 -28.117 1.00 91.00 274 LEU A O 1
ATOM 2268 N N . LEU A 1 275 ? 21.483 -3.511 -27.497 1.00 88.44 275 LEU A N 1
ATOM 2269 C CA . LEU A 1 275 ? 21.019 -3.980 -28.804 1.00 88.44 275 LEU A CA 1
ATOM 2270 C C . LEU A 1 275 ? 21.190 -2.916 -29.897 1.00 88.44 275 LEU A C 1
ATOM 2272 O O . LEU A 1 275 ? 21.579 -3.259 -31.015 1.00 88.44 275 LEU A O 1
ATOM 2276 N N . VAL A 1 276 ? 20.946 -1.638 -29.587 1.00 87.31 276 VAL A N 1
ATOM 2277 C CA . VAL A 1 276 ? 21.196 -0.532 -30.529 1.00 87.31 276 VAL A CA 1
ATOM 2278 C C . VAL A 1 276 ? 22.694 -0.418 -30.819 1.00 87.31 276 VAL A C 1
ATOM 2280 O O . VAL A 1 276 ? 23.086 -0.378 -31.984 1.00 87.31 276 VAL A O 1
ATOM 2283 N N . THR A 1 277 ? 23.535 -0.457 -29.784 1.00 89.12 277 THR A N 1
ATOM 2284 C CA . THR A 1 277 ? 24.998 -0.387 -29.927 1.00 89.12 277 THR A CA 1
ATOM 2285 C C . THR A 1 277 ? 25.561 -1.559 -30.731 1.00 89.12 277 THR A C 1
ATOM 2287 O O . THR A 1 277 ? 26.363 -1.356 -31.637 1.00 89.12 277 THR A O 1
ATOM 2290 N N . LEU A 1 278 ? 25.113 -2.789 -30.468 1.00 90.12 278 LEU A N 1
ATOM 2291 C CA . LEU A 1 278 ? 25.533 -3.970 -31.230 1.00 90.12 278 LEU A CA 1
ATOM 2292 C C . LEU A 1 278 ? 25.085 -3.898 -32.694 1.00 90.12 278 LEU A C 1
ATOM 2294 O O . LEU A 1 278 ? 25.836 -4.297 -33.582 1.00 90.12 278 LEU A O 1
ATOM 2298 N N . SER A 1 279 ? 23.884 -3.372 -32.960 1.00 87.25 279 SER A N 1
ATOM 2299 C CA . SER A 1 279 ? 23.414 -3.143 -34.331 1.00 87.25 279 SER A CA 1
ATOM 2300 C C . SER A 1 279 ? 24.310 -2.154 -35.074 1.00 87.25 279 SER A C 1
ATOM 2302 O O . SER A 1 279 ? 24.599 -2.363 -36.250 1.00 87.25 279 SER A O 1
ATOM 2304 N N . LEU A 1 280 ? 24.751 -1.102 -34.387 1.00 88.31 280 LEU A N 1
ATOM 2305 C CA . LEU A 1 280 ? 25.641 -0.081 -34.926 1.00 88.31 280 LEU A CA 1
ATOM 2306 C C . LEU A 1 280 ? 27.033 -0.657 -35.220 1.00 88.31 280 LEU A C 1
ATOM 2308 O O . LEU A 1 280 ? 27.528 -0.501 -36.332 1.00 88.31 280 LEU A O 1
ATOM 2312 N N . ILE A 1 281 ? 27.625 -1.394 -34.273 1.00 91.00 281 ILE A N 1
ATOM 2313 C CA . ILE A 1 281 ? 28.926 -2.062 -34.463 1.00 91.00 281 ILE A CA 1
ATOM 2314 C C . ILE A 1 281 ? 28.866 -3.028 -35.648 1.00 91.00 281 ILE A C 1
ATOM 2316 O O . ILE A 1 281 ? 29.759 -3.027 -36.490 1.00 91.00 281 ILE A O 1
ATOM 2320 N N . ARG A 1 282 ? 27.798 -3.831 -35.746 1.00 89.31 282 ARG A N 1
ATOM 2321 C CA . ARG A 1 282 ? 27.618 -4.773 -36.856 1.00 89.31 282 ARG A CA 1
ATOM 2322 C C . ARG A 1 282 ? 27.551 -4.061 -38.205 1.00 89.31 282 ARG A C 1
ATOM 2324 O O . ARG A 1 282 ? 28.084 -4.578 -39.177 1.00 89.31 282 ARG A O 1
ATOM 2331 N N . GLN A 1 283 ? 26.882 -2.915 -38.275 1.00 88.56 283 GLN A N 1
ATOM 2332 C CA . GLN A 1 283 ? 26.778 -2.157 -39.517 1.00 88.56 283 GLN A CA 1
ATOM 2333 C C . GLN A 1 283 ? 28.113 -1.534 -39.922 1.00 88.56 283 GLN A C 1
ATOM 2335 O O . GLN A 1 283 ? 28.482 -1.639 -41.086 1.00 88.56 283 GLN A O 1
ATOM 2340 N N . LEU A 1 284 ? 28.853 -0.963 -38.967 1.00 88.75 284 LEU A N 1
ATOM 2341 C CA . LEU A 1 284 ? 30.204 -0.454 -39.214 1.00 88.75 284 LEU A CA 1
ATOM 2342 C C . LEU A 1 284 ? 31.144 -1.568 -39.688 1.00 88.75 284 LEU A C 1
ATOM 2344 O O . LEU A 1 284 ? 31.859 -1.392 -40.666 1.00 88.75 284 LEU A O 1
ATOM 2348 N N . ALA A 1 285 ? 31.095 -2.740 -39.056 1.00 91.62 285 ALA A N 1
ATOM 2349 C CA . ALA A 1 285 ? 31.920 -3.883 -39.443 1.00 91.62 285 ALA A CA 1
ATOM 2350 C C . ALA A 1 285 ? 31.608 -4.425 -40.851 1.00 91.62 285 ALA A C 1
ATOM 2352 O O . ALA A 1 285 ? 32.468 -5.059 -41.441 1.00 91.62 285 ALA A O 1
ATOM 2353 N N . LEU A 1 286 ? 30.398 -4.200 -41.378 1.00 89.25 286 LEU A N 1
ATOM 2354 C CA . LEU A 1 286 ? 30.015 -4.591 -42.742 1.00 89.25 286 LEU A CA 1
ATOM 2355 C C . LEU A 1 286 ? 30.380 -3.539 -43.801 1.00 89.25 286 LEU A C 1
ATOM 2357 O O . LEU A 1 286 ? 30.281 -3.831 -44.989 1.00 89.25 286 LEU A O 1
ATOM 2361 N N . SER A 1 287 ? 30.727 -2.315 -43.391 1.00 87.38 287 SER A N 1
ATOM 2362 C CA . SER A 1 287 ? 31.148 -1.244 -44.307 1.00 87.38 287 SER A CA 1
ATOM 2363 C C . SER A 1 287 ? 32.651 -1.228 -44.606 1.00 87.38 287 SER A C 1
ATOM 2365 O O . SER A 1 287 ? 33.068 -0.475 -45.484 1.00 87.38 287 SER A O 1
ATOM 2367 N N . TYR A 1 288 ? 33.437 -2.031 -43.883 1.00 85.38 288 TYR A N 1
ATOM 2368 C CA . TYR A 1 288 ? 34.860 -2.283 -44.130 1.00 85.38 288 TYR A CA 1
ATOM 2369 C C . TYR A 1 288 ? 35.037 -3.624 -44.839 1.00 85.38 288 TYR A C 1
ATOM 2371 O O . TYR A 1 288 ? 35.953 -3.707 -45.685 1.00 85.38 288 TYR A O 1
#